Protein AF-A0A812QRP9-F1 (afdb_monomer_lite)

pLDDT: mean 73.75, std 20.06, range [39.19, 98.25]

Radius of gyration: 36.46 Å; chains: 1; bounding box: 108×56×93 Å

Organism: NCBI:txid878477

Secondary structure (DSSP, 8-state):
---SSTTSTTTHHHHHHHHHHHHHHHHHHHHHHHHHHHHHHHHHHHHHHH-SS--HHHHHHHHHHHHHHHHHHHHHHHHHHHHHHHHHHHHHTS-TTS-S-----HHHHHHHHHHHHHHHHHHHHHHS---S---HHHHHHHHHHHHHHHHHHHHHHS--PPPP-PPTTS-------PPPP-------------PPP--------

Structure (mmCIF, N/CA/C/O backbone):
data_AF-A0A812QRP9-F1
#
_entry.id   AF-A0A812QRP9-F1
#
loop_
_atom_site.group_PDB
_atom_site.id
_atom_site.type_symbol
_atom_site.label_atom_id
_atom_site.label_alt_id
_atom_site.label_comp_id
_atom_site.label_asym_id
_atom_site.label_entity_id
_atom_site.label_seq_id
_atom_site.pdbx_PDB_ins_code
_atom_site.Cartn_x
_atom_site.Cartn_y
_atom_site.Cartn_z
_atom_site.occupancy
_atom_site.B_iso_or_equiv
_atom_site.auth_seq_id
_atom_site.auth_comp_id
_atom_site.auth_asym_id
_atom_site.auth_atom_id
_atom_site.pdbx_PDB_model_num
ATOM 1 N N . MET A 1 1 ? 22.426 -16.313 -47.680 1.00 50.56 1 MET A N 1
ATOM 2 C CA . MET A 1 1 ? 21.476 -15.180 -47.730 1.00 50.56 1 MET A CA 1
ATOM 3 C C . MET A 1 1 ? 21.633 -14.341 -46.458 1.00 50.56 1 MET A C 1
ATOM 5 O O . MET A 1 1 ? 21.071 -14.725 -45.446 1.00 50.56 1 MET A O 1
ATOM 9 N N . PRO A 1 2 ? 22.424 -13.252 -46.475 1.00 54.34 2 PRO A N 1
ATOM 10 C CA . PRO A 1 2 ? 22.801 -12.471 -45.284 1.00 54.34 2 PRO A CA 1
ATOM 11 C C . PRO A 1 2 ? 22.034 -11.136 -45.114 1.00 54.34 2 PRO A C 1
ATOM 13 O O . PRO A 1 2 ? 22.541 -10.194 -44.514 1.00 54.34 2 PRO A O 1
ATOM 16 N N . GLY A 1 3 ? 20.824 -11.014 -45.676 1.00 53.97 3 GLY A N 1
ATOM 17 C CA . GLY A 1 3 ? 20.111 -9.727 -45.772 1.00 53.97 3 GLY A CA 1
ATOM 18 C C . GLY A 1 3 ? 18.938 -9.508 -44.808 1.00 53.97 3 GLY A C 1
ATOM 19 O O . GLY A 1 3 ? 18.429 -8.396 -44.751 1.00 53.97 3 GLY A O 1
ATOM 20 N N . ARG A 1 4 ? 18.478 -10.530 -44.069 1.00 55.41 4 ARG A N 1
ATOM 21 C CA . ARG A 1 4 ? 17.201 -10.461 -43.320 1.00 55.41 4 ARG A CA 1
ATOM 22 C C . ARG A 1 4 ? 17.339 -10.128 -41.830 1.00 55.41 4 ARG A C 1
ATOM 24 O O . ARG A 1 4 ? 16.344 -9.810 -41.193 1.00 55.41 4 ARG A O 1
ATOM 31 N N . GLU A 1 5 ? 18.550 -10.161 -41.281 1.00 54.44 5 GLU A N 1
ATOM 32 C CA . GLU A 1 5 ? 18.780 -9.888 -39.852 1.00 54.44 5 GLU A CA 1
ATOM 33 C C . GLU A 1 5 ? 18.902 -8.393 -39.524 1.00 54.44 5 GLU A C 1
ATOM 35 O O . GLU A 1 5 ? 18.682 -8.001 -38.383 1.00 54.44 5 GLU A O 1
ATOM 40 N N . ARG A 1 6 ? 19.181 -7.521 -40.507 1.00 54.88 6 ARG A N 1
ATOM 41 C CA . ARG A 1 6 ? 19.391 -6.086 -40.230 1.00 54.88 6 ARG A CA 1
ATOM 42 C C . ARG A 1 6 ? 18.104 -5.298 -39.979 1.00 54.88 6 ARG A C 1
ATOM 44 O O . ARG A 1 6 ? 18.151 -4.304 -39.271 1.00 54.88 6 ARG A O 1
ATOM 51 N N . THR A 1 7 ? 16.956 -5.742 -40.491 1.00 53.88 7 THR A N 1
ATOM 52 C CA . THR A 1 7 ? 15.689 -5.000 -40.345 1.00 53.88 7 THR A CA 1
ATOM 53 C C . THR A 1 7 ? 14.970 -5.232 -39.014 1.00 53.88 7 THR A C 1
ATOM 55 O O . THR A 1 7 ? 14.065 -4.472 -38.695 1.00 53.88 7 THR A O 1
ATOM 58 N N . MET A 1 8 ? 15.338 -6.247 -38.218 1.00 52.78 8 MET A N 1
ATOM 59 C CA . MET A 1 8 ? 14.697 -6.474 -36.907 1.00 52.78 8 MET A CA 1
ATOM 60 C C . MET A 1 8 ? 15.306 -5.640 -35.771 1.00 52.78 8 MET A C 1
ATOM 62 O O . MET A 1 8 ? 14.659 -5.437 -34.746 1.00 52.78 8 MET A O 1
ATOM 66 N N . LEU A 1 9 ? 16.531 -5.137 -35.947 1.00 55.47 9 LEU A N 1
ATOM 67 C CA . LEU A 1 9 ? 17.246 -4.375 -34.918 1.00 55.47 9 LEU A CA 1
ATOM 68 C C . LEU A 1 9 ? 16.776 -2.915 -34.808 1.00 55.47 9 LEU A C 1
ATOM 70 O O . LEU A 1 9 ? 16.889 -2.322 -33.740 1.00 55.47 9 LEU A O 1
ATOM 74 N N . GLU A 1 10 ? 16.201 -2.347 -35.870 1.00 55.78 10 GLU A N 1
ATOM 75 C CA . GLU A 1 10 ? 15.852 -0.919 -35.921 1.00 55.78 10 GLU A CA 1
ATOM 76 C C . GLU A 1 10 ? 14.479 -0.600 -35.292 1.00 55.78 10 GLU A C 1
ATOM 78 O O . GLU A 1 10 ? 14.272 0.494 -34.775 1.00 55.78 10 GLU A O 1
ATOM 83 N N . THR A 1 11 ? 13.545 -1.561 -35.242 1.00 60.09 11 THR A N 1
ATOM 84 C CA . THR A 1 11 ? 12.192 -1.359 -34.672 1.00 60.09 11 THR A CA 1
ATOM 85 C C . THR A 1 11 ? 12.074 -1.688 -33.180 1.00 60.09 11 THR A C 1
ATOM 87 O O . THR A 1 11 ? 11.131 -1.251 -32.517 1.00 60.09 11 THR A O 1
ATOM 90 N N . ALA A 1 12 ? 13.014 -2.463 -32.634 1.00 64.75 12 ALA A N 1
ATOM 91 C CA . ALA A 1 12 ? 13.037 -2.858 -31.226 1.00 64.75 12 ALA A CA 1
ATOM 92 C C . ALA A 1 12 ? 13.113 -1.679 -30.222 1.00 64.75 12 ALA A C 1
ATOM 94 O O . ALA A 1 12 ? 12.338 -1.686 -29.259 1.00 64.75 12 ALA A O 1
ATOM 95 N N . PRO A 1 13 ? 13.954 -0.639 -30.421 1.00 68.50 13 PRO A N 1
ATOM 96 C CA . PRO A 1 13 ? 14.096 0.434 -29.432 1.00 68.50 13 PRO A CA 1
ATOM 97 C C . PRO A 1 13 ? 12.846 1.319 -29.310 1.00 68.50 13 PRO A C 1
ATOM 99 O O . PRO A 1 13 ? 12.474 1.703 -28.201 1.00 68.50 13 PRO A O 1
ATOM 102 N N . CYS A 1 14 ? 12.140 1.594 -30.414 1.00 78.56 14 CYS A N 1
ATOM 103 C CA . CYS A 1 14 ? 10.907 2.392 -30.386 1.00 78.56 14 CYS A CA 1
ATOM 104 C C . CYS A 1 14 ? 9.778 1.691 -29.613 1.00 78.56 14 CYS A C 1
ATOM 106 O O . CYS A 1 14 ? 9.027 2.339 -28.884 1.00 78.56 14 CYS A O 1
ATOM 108 N N . SER A 1 15 ? 9.673 0.364 -29.742 1.00 82.81 15 SER A N 1
ATOM 109 C CA . SER A 1 15 ? 8.662 -0.433 -29.037 1.00 82.81 15 SER A CA 1
ATOM 110 C C . SER A 1 15 ? 8.923 -0.487 -27.529 1.00 82.81 15 SER A C 1
ATOM 112 O O . SER A 1 15 ? 8.016 -0.247 -26.732 1.00 82.81 15 SER A O 1
ATOM 114 N N . ALA A 1 16 ? 10.172 -0.734 -27.125 1.00 78.88 16 ALA A N 1
ATOM 115 C CA . ALA A 1 16 ? 10.554 -0.789 -25.716 1.00 78.88 16 ALA A CA 1
ATOM 116 C C . ALA A 1 16 ? 10.377 0.569 -25.011 1.00 78.88 16 ALA A C 1
ATOM 118 O O . ALA A 1 16 ? 9.864 0.618 -23.892 1.00 78.88 16 ALA A O 1
ATOM 119 N N . PHE A 1 17 ? 10.706 1.677 -25.685 1.00 82.75 17 PHE A N 1
ATOM 120 C CA . PHE A 1 17 ? 10.460 3.017 -25.150 1.00 82.75 17 PHE A CA 1
ATOM 121 C C . PHE A 1 17 ? 8.962 3.300 -24.961 1.00 82.75 17 PHE A C 1
ATOM 123 O O . PHE A 1 17 ? 8.562 3.831 -23.925 1.00 82.75 17 PHE A O 1
ATOM 130 N N . ASN A 1 18 ? 8.120 2.896 -25.920 1.00 86.94 18 ASN A N 1
ATOM 131 C CA . ASN A 1 18 ? 6.669 3.045 -25.803 1.00 86.94 18 ASN A CA 1
ATOM 132 C C . ASN A 1 18 ? 6.105 2.248 -24.611 1.00 86.94 18 ASN A C 1
ATOM 134 O O . ASN A 1 18 ? 5.325 2.777 -23.823 1.00 86.94 18 ASN A O 1
ATOM 138 N N . TRP A 1 19 ? 6.549 1.002 -24.416 1.00 84.44 19 TRP A N 1
ATOM 139 C CA . TRP A 1 19 ? 6.156 0.194 -23.255 1.00 84.44 19 TRP A CA 1
ATOM 140 C C . TRP A 1 19 ? 6.592 0.811 -21.927 1.00 84.44 19 TRP A C 1
ATOM 142 O O . TRP A 1 19 ? 5.788 0.888 -20.998 1.00 84.44 19 TRP A O 1
ATOM 152 N N . ALA A 1 20 ? 7.836 1.291 -21.839 1.00 85.56 20 ALA A N 1
ATOM 153 C CA . ALA A 1 20 ? 8.338 1.963 -20.645 1.00 85.56 20 ALA A CA 1
ATOM 154 C C . ALA A 1 20 ? 7.533 3.234 -20.329 1.00 85.56 20 ALA A C 1
ATOM 156 O O . ALA A 1 20 ? 7.204 3.483 -19.169 1.00 85.56 20 ALA A O 1
ATOM 157 N N . TYR A 1 21 ? 7.163 4.003 -21.357 1.00 86.81 21 TYR A N 1
ATOM 158 C CA . TYR A 1 21 ? 6.319 5.187 -21.221 1.00 86.81 21 TYR A CA 1
ATOM 159 C C . TYR A 1 21 ? 4.915 4.841 -20.700 1.00 86.81 21 TYR A C 1
ATOM 161 O O . TYR A 1 21 ? 4.466 5.424 -19.712 1.00 86.81 21 TYR A O 1
ATOM 169 N N . VAL A 1 22 ? 4.243 3.854 -21.303 1.00 91.12 22 VAL A N 1
ATOM 170 C CA . VAL A 1 22 ? 2.902 3.411 -20.881 1.00 91.12 22 VAL A CA 1
ATOM 171 C C . VAL A 1 22 ? 2.920 2.870 -19.449 1.00 91.12 22 VAL A C 1
ATOM 173 O O . VAL A 1 22 ? 2.078 3.257 -18.638 1.00 91.12 22 VAL A O 1
ATOM 176 N N . LEU A 1 23 ? 3.897 2.027 -19.101 1.00 90.31 23 LEU A N 1
ATOM 177 C CA . LEU A 1 23 ? 4.053 1.520 -17.735 1.00 90.31 23 LEU A CA 1
ATOM 178 C C . LEU A 1 23 ? 4.346 2.648 -16.742 1.00 90.31 23 LEU A C 1
ATOM 180 O O . LEU A 1 23 ? 3.787 2.651 -15.650 1.00 90.31 23 LEU A O 1
ATOM 184 N N . GLY A 1 24 ? 5.159 3.634 -17.129 1.00 88.69 24 GLY A N 1
ATOM 185 C CA . GLY A 1 24 ? 5.412 4.828 -16.324 1.00 88.69 24 GLY A CA 1
ATOM 186 C C . GLY A 1 24 ? 4.131 5.605 -16.009 1.00 88.69 24 GLY A C 1
ATOM 187 O O . GLY A 1 24 ? 3.895 5.942 -14.849 1.00 88.69 24 GLY A O 1
ATOM 188 N N . LEU A 1 25 ? 3.264 5.819 -17.005 1.00 92.12 25 LEU A N 1
ATOM 189 C CA . LEU A 1 25 ? 1.962 6.466 -16.804 1.00 92.12 25 LEU A CA 1
ATOM 190 C C . LEU A 1 25 ? 1.047 5.661 -15.871 1.00 92.12 25 LEU A C 1
ATOM 192 O O . LEU A 1 25 ? 0.418 6.243 -14.986 1.00 92.12 25 LEU A O 1
ATOM 196 N N . ILE A 1 26 ? 1.000 4.334 -16.028 1.00 94.38 26 ILE A N 1
ATOM 197 C CA . ILE A 1 26 ? 0.239 3.446 -15.133 1.00 94.38 26 ILE A CA 1
ATOM 198 C C . ILE A 1 26 ? 0.761 3.568 -13.696 1.00 94.38 26 ILE A C 1
ATOM 200 O O . ILE A 1 26 ? -0.037 3.729 -12.772 1.00 94.38 26 ILE A O 1
ATOM 204 N N . CYS A 1 27 ? 2.083 3.576 -13.499 1.00 93.19 27 CYS A N 1
ATOM 205 C CA . CYS A 1 27 ? 2.695 3.803 -12.190 1.00 93.19 27 CYS A CA 1
ATOM 206 C C . CYS A 1 27 ? 2.300 5.162 -11.600 1.00 93.19 27 CYS A C 1
ATOM 208 O O . CYS A 1 27 ? 1.924 5.228 -10.432 1.00 93.19 27 CYS A O 1
ATOM 210 N N . THR A 1 28 ? 2.332 6.243 -12.386 1.00 93.00 28 THR A N 1
ATOM 211 C CA . THR A 1 28 ? 1.904 7.572 -11.917 1.00 93.00 28 THR A CA 1
ATOM 212 C C . THR A 1 28 ? 0.439 7.575 -11.478 1.00 93.00 28 THR A C 1
ATOM 214 O O . THR A 1 28 ? 0.125 8.094 -10.407 1.00 93.00 28 THR A O 1
ATOM 217 N N . MET A 1 29 ? -0.458 6.956 -12.251 1.00 96.56 29 MET A N 1
ATOM 218 C CA . MET A 1 29 ? -1.875 6.846 -11.885 1.00 96.56 29 MET A CA 1
ATOM 219 C C . MET A 1 29 ? -2.079 6.008 -10.617 1.00 96.56 29 MET A C 1
ATOM 221 O O . MET A 1 29 ? -2.854 6.399 -9.744 1.00 96.56 29 MET A O 1
ATOM 225 N N . ALA A 1 30 ? -1.345 4.902 -10.470 1.00 96.44 30 ALA A N 1
ATOM 226 C CA . ALA A 1 30 ? -1.377 4.076 -9.265 1.00 96.44 30 ALA A CA 1
ATOM 227 C C . ALA A 1 30 ? -0.894 4.843 -8.022 1.00 96.44 30 ALA A C 1
ATOM 229 O O . ALA A 1 30 ? -1.482 4.699 -6.953 1.00 96.44 30 ALA A O 1
ATOM 230 N N . ILE A 1 31 ? 0.126 5.700 -8.159 1.00 95.00 31 ILE A N 1
ATOM 231 C CA . ILE A 1 31 ? 0.604 6.573 -7.076 1.00 95.00 31 ILE A CA 1
ATOM 232 C C . ILE A 1 31 ? -0.486 7.565 -6.657 1.00 95.00 31 ILE A C 1
ATOM 234 O O . ILE A 1 31 ? -0.762 7.694 -5.465 1.00 95.00 31 ILE A O 1
ATOM 238 N N . ILE A 1 32 ? -1.133 8.240 -7.615 1.00 97.44 32 ILE A N 1
ATOM 239 C CA . ILE A 1 32 ? -2.226 9.184 -7.326 1.00 97.44 32 ILE A CA 1
ATOM 240 C C . ILE A 1 32 ? -3.368 8.462 -6.601 1.00 97.44 32 ILE A C 1
ATOM 242 O O . ILE A 1 32 ? -3.825 8.923 -5.555 1.00 97.44 32 ILE A O 1
ATOM 246 N N . LEU A 1 33 ? -3.784 7.297 -7.105 1.00 97.44 33 LEU A N 1
ATOM 247 C CA . LEU A 1 33 ? -4.818 6.482 -6.473 1.00 97.44 33 LEU A CA 1
ATOM 248 C C . LEU A 1 33 ? -4.418 6.063 -5.048 1.00 97.44 33 LEU A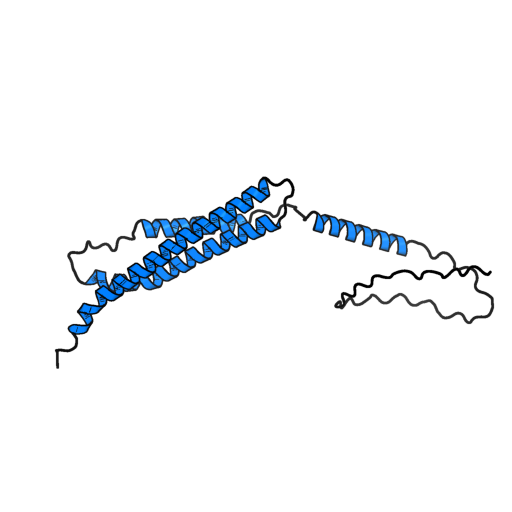 C 1
ATOM 250 O O . LEU A 1 33 ? -5.216 6.211 -4.122 1.00 97.44 33 LEU A O 1
ATOM 254 N N . ASN A 1 34 ? -3.174 5.620 -4.841 1.00 96.94 34 ASN A N 1
ATOM 255 C CA . ASN A 1 34 ? -2.646 5.266 -3.520 1.00 96.94 34 ASN A CA 1
ATOM 256 C C . ASN A 1 34 ? -2.744 6.445 -2.538 1.00 96.94 34 ASN A C 1
ATOM 258 O O . ASN A 1 34 ? -3.227 6.267 -1.421 1.00 96.94 34 ASN A O 1
ATOM 262 N N . PHE A 1 35 ? -2.383 7.663 -2.961 1.00 96.94 35 PHE A N 1
ATOM 263 C CA . PHE A 1 35 ? -2.541 8.863 -2.133 1.00 96.94 35 PHE A CA 1
ATOM 264 C C . PHE A 1 35 ? -4.001 9.136 -1.763 1.00 96.94 35 PHE A C 1
ATOM 266 O O . PHE A 1 35 ? -4.282 9.443 -0.606 1.00 96.94 35 PHE A O 1
ATOM 273 N N . THR A 1 36 ? -4.937 8.993 -2.706 1.00 98.25 36 THR A N 1
ATOM 274 C CA . THR A 1 36 ? -6.366 9.204 -2.414 1.00 98.25 36 THR A CA 1
ATOM 275 C C . THR A 1 36 ? -6.921 8.178 -1.424 1.00 98.25 36 THR A C 1
ATOM 277 O O . THR A 1 36 ? -7.656 8.550 -0.510 1.00 98.25 36 THR A O 1
ATOM 280 N N . LEU A 1 37 ? -6.524 6.907 -1.544 1.00 97.75 37 LEU A N 1
ATOM 281 C CA . LEU A 1 37 ? -6.952 5.841 -0.636 1.00 97.75 37 LEU A CA 1
ATOM 282 C C . LEU A 1 37 ? -6.344 6.002 0.762 1.00 97.75 37 LEU A C 1
ATOM 284 O O . LEU A 1 37 ? -7.042 5.810 1.757 1.00 97.75 37 LEU A O 1
ATOM 288 N N . LEU A 1 38 ? -5.073 6.407 0.852 1.00 97.00 38 LEU A N 1
ATOM 289 C CA . LEU A 1 38 ? -4.428 6.723 2.128 1.00 97.00 38 LEU A CA 1
ATOM 290 C C . LEU A 1 38 ? -5.075 7.936 2.801 1.00 97.00 38 LEU A C 1
ATOM 292 O O . LEU A 1 38 ? -5.358 7.888 3.994 1.00 97.00 38 LEU A O 1
ATOM 296 N N . ALA A 1 39 ? -5.372 8.997 2.046 1.00 97.81 39 ALA A N 1
ATOM 297 C CA . ALA A 1 39 ? -6.081 10.160 2.574 1.00 97.81 39 ALA A CA 1
ATOM 298 C C . ALA A 1 39 ? -7.475 9.780 3.102 1.00 97.81 39 ALA A C 1
ATOM 300 O O . ALA A 1 39 ? -7.854 10.209 4.190 1.00 97.81 39 ALA A O 1
ATOM 301 N N . ALA A 1 40 ? -8.210 8.927 2.380 1.00 97.75 40 ALA A N 1
ATOM 302 C CA . ALA A 1 40 ? -9.497 8.400 2.831 1.00 97.75 40 ALA A CA 1
ATOM 303 C C . ALA A 1 40 ? -9.363 7.531 4.096 1.00 97.75 40 ALA A C 1
ATOM 305 O O . ALA A 1 40 ? -10.154 7.679 5.025 1.00 97.75 40 ALA A O 1
ATOM 306 N N . SER A 1 41 ? -8.340 6.672 4.172 1.00 97.00 41 SER A N 1
ATOM 307 C CA . SER A 1 41 ? -8.042 5.868 5.365 1.00 97.00 41 SER A CA 1
ATOM 308 C C . SER A 1 41 ? -7.751 6.754 6.587 1.00 97.00 41 SER A C 1
ATOM 310 O O . SER A 1 41 ? -8.347 6.558 7.647 1.00 97.00 41 SER A O 1
ATOM 312 N N . ILE A 1 42 ? -6.930 7.799 6.425 1.00 96.25 42 ILE A N 1
ATOM 313 C CA . ILE A 1 42 ? -6.637 8.780 7.482 1.00 96.25 42 ILE A CA 1
ATOM 314 C C . ILE A 1 42 ? -7.901 9.543 7.889 1.00 96.25 42 ILE A C 1
ATOM 316 O O . ILE A 1 42 ? -8.143 9.718 9.080 1.00 96.25 42 ILE A O 1
ATOM 320 N N . ALA A 1 43 ? -8.730 9.973 6.934 1.00 96.50 43 ALA A N 1
ATOM 321 C CA . ALA A 1 43 ? -9.978 10.675 7.225 1.00 96.50 43 ALA A CA 1
ATOM 322 C C . ALA A 1 43 ? -10.944 9.811 8.054 1.00 96.50 43 ALA A C 1
ATOM 324 O O . ALA A 1 43 ? -11.496 10.294 9.042 1.00 96.50 43 ALA A O 1
ATOM 325 N N . MET A 1 44 ? -11.087 8.525 7.714 1.00 95.25 44 MET A N 1
ATOM 326 C CA . MET A 1 44 ? -11.890 7.568 8.488 1.00 95.25 44 MET A CA 1
ATOM 327 C C . MET A 1 44 ? -11.327 7.367 9.899 1.00 95.25 44 MET A C 1
ATOM 329 O O . MET A 1 44 ? -12.084 7.308 10.867 1.00 95.25 44 MET A O 1
ATOM 333 N N . LEU A 1 45 ? -10.000 7.316 10.034 1.00 93.56 45 LEU A N 1
ATOM 334 C CA . LEU A 1 45 ? -9.340 7.178 11.330 1.00 93.56 45 LEU A CA 1
ATOM 335 C C . LEU A 1 45 ? -9.513 8.434 12.203 1.00 93.56 45 LEU A C 1
ATOM 337 O O . LEU A 1 45 ? -9.820 8.332 13.388 1.00 93.56 45 LEU A O 1
ATOM 341 N N . LEU A 1 46 ? -9.389 9.626 11.615 1.00 93.75 46 LEU A N 1
ATOM 342 C CA . LEU A 1 46 ? -9.661 10.897 12.292 1.00 93.75 46 LEU A CA 1
ATOM 343 C C . LEU A 1 46 ? -11.128 11.004 12.713 1.00 93.75 46 LEU A C 1
ATOM 345 O O . LEU A 1 46 ? -11.418 11.470 13.813 1.00 93.75 46 LEU A O 1
ATOM 349 N N . GLN A 1 47 ? -12.054 10.552 11.866 1.00 93.44 47 GLN A N 1
ATOM 350 C CA . GLN A 1 47 ? -13.471 10.503 12.205 1.00 93.44 47 GLN A CA 1
ATOM 351 C C . GLN A 1 47 ? -13.737 9.535 13.363 1.00 93.44 47 GLN A C 1
ATOM 353 O O . GLN A 1 47 ? -14.527 9.858 14.245 1.00 93.44 47 GLN A O 1
ATOM 358 N N . TYR A 1 48 ? -13.057 8.389 13.400 1.00 90.50 48 TYR A N 1
ATOM 359 C CA . TYR A 1 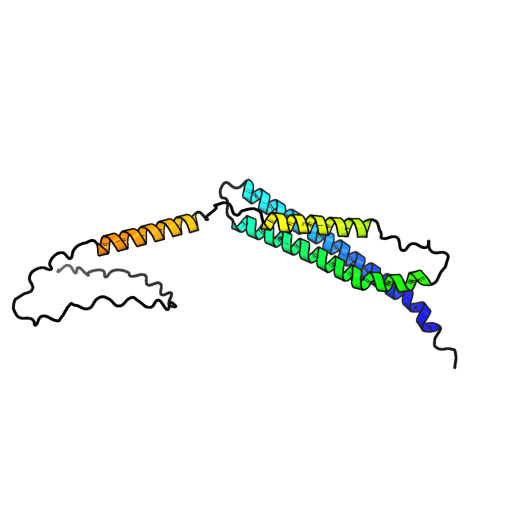48 ? -13.144 7.441 14.510 1.00 90.50 48 TYR A CA 1
ATOM 360 C C . TYR A 1 48 ? -12.654 8.044 15.839 1.00 90.50 48 TYR A C 1
ATOM 362 O O . TYR A 1 48 ? -13.307 7.839 16.861 1.00 90.50 48 TYR A O 1
ATOM 370 N N . PHE A 1 49 ? -11.575 8.836 15.830 1.00 88.75 49 PHE A N 1
ATOM 371 C CA . PHE A 1 49 ? -11.072 9.502 17.040 1.00 88.75 49 PHE A CA 1
ATOM 372 C C . PHE A 1 49 ? -11.915 10.702 17.485 1.00 88.75 49 PHE A C 1
ATOM 374 O O . PHE A 1 49 ? -12.077 10.920 18.682 1.00 88.75 49 PHE A O 1
ATOM 381 N N . ASN A 1 50 ? -12.454 11.479 16.543 1.00 92.00 50 ASN A N 1
ATOM 382 C CA . ASN A 1 50 ? -13.221 12.689 16.855 1.00 92.00 50 ASN A CA 1
ATOM 383 C C . ASN A 1 50 ? -14.711 12.423 17.114 1.00 92.00 50 ASN A C 1
ATOM 385 O O . ASN A 1 50 ? -15.410 13.297 17.630 1.00 92.00 50 ASN A O 1
ATOM 389 N N . SER A 1 51 ? -15.236 11.259 16.725 1.00 87.06 51 SER A N 1
ATOM 390 C CA . SER A 1 51 ? -16.635 10.920 16.974 1.00 87.06 51 SER A CA 1
ATOM 391 C C . SER A 1 51 ? -16.845 10.511 18.428 1.00 87.06 51 SER A C 1
ATOM 393 O O . SER A 1 51 ? -16.105 9.699 18.970 1.00 87.06 51 SER A O 1
ATOM 395 N N . THR A 1 52 ? -17.922 11.003 19.041 1.00 82.88 52 THR A N 1
ATOM 396 C CA . THR A 1 52 ? -18.363 10.578 20.380 1.00 82.88 52 THR A CA 1
ATOM 397 C C . THR A 1 52 ? -18.861 9.131 20.420 1.00 82.88 52 THR A C 1
ATOM 399 O O . THR A 1 52 ? -19.040 8.576 21.500 1.00 82.88 52 THR A O 1
ATOM 402 N N . LYS A 1 53 ? -19.100 8.514 19.254 1.00 77.94 53 LYS A N 1
ATOM 403 C CA . LYS A 1 53 ? -19.486 7.108 19.111 1.00 77.94 53 LYS A CA 1
ATOM 404 C C . LYS A 1 53 ? -18.381 6.362 18.370 1.00 77.94 53 LYS A C 1
ATOM 406 O O . LYS A 1 53 ? -18.344 6.371 17.138 1.00 77.94 53 LYS A O 1
ATOM 411 N N . HIS A 1 54 ? -17.503 5.702 19.116 1.00 79.50 54 HIS A N 1
ATOM 412 C CA . HIS A 1 54 ? -16.440 4.868 18.558 1.00 79.50 54 HIS A CA 1
ATOM 413 C C . HIS A 1 54 ? -17.040 3.595 17.953 1.00 79.50 54 HIS A C 1
ATOM 415 O O . HIS A 1 54 ? -17.224 2.584 18.626 1.00 79.50 54 HIS A O 1
ATOM 421 N N . LYS A 1 55 ? -17.408 3.654 16.668 1.00 83.94 55 LYS A N 1
ATOM 422 C CA . LYS A 1 55 ? -17.805 2.459 15.919 1.00 83.94 55 LYS A CA 1
ATOM 423 C C . LYS A 1 55 ? -16.546 1.766 15.389 1.00 83.94 55 LYS A C 1
ATOM 425 O O . LYS A 1 55 ? -15.836 2.382 14.588 1.00 83.94 55 LYS A O 1
ATOM 430 N N . PRO A 1 56 ? -16.283 0.498 15.746 1.00 84.06 56 PRO A N 1
ATOM 431 C CA . PRO A 1 56 ? -15.084 -0.209 15.290 1.00 84.06 56 PRO A CA 1
ATOM 432 C C . PRO A 1 56 ? -15.084 -0.486 13.784 1.00 84.06 56 PRO A C 1
ATOM 434 O O . PRO A 1 56 ? -14.023 -0.690 13.196 1.00 84.06 56 PRO A O 1
ATOM 437 N N . GLU A 1 57 ? -16.251 -0.416 13.139 1.00 88.62 57 GLU A N 1
ATOM 438 C CA . GLU A 1 57 ? -16.393 -0.511 11.685 1.00 88.62 57 GLU A CA 1
ATOM 439 C C . GLU A 1 57 ? -15.487 0.492 10.951 1.00 88.62 57 GLU A C 1
ATOM 441 O O . GLU A 1 57 ? -14.796 0.117 10.008 1.00 88.62 57 GLU A O 1
ATOM 446 N N . TYR A 1 58 ? -15.401 1.751 11.407 1.00 90.69 58 TYR A N 1
ATOM 447 C CA . TYR A 1 58 ? -14.555 2.765 10.756 1.00 90.69 58 TYR A CA 1
ATOM 448 C C . TYR A 1 58 ? -13.072 2.399 10.789 1.00 90.69 58 TYR A C 1
ATOM 450 O O . TYR A 1 58 ? -12.356 2.631 9.815 1.00 90.69 58 TYR A O 1
ATOM 458 N N . ARG A 1 59 ? -12.615 1.784 11.883 1.00 90.75 59 ARG A N 1
ATOM 459 C CA . ARG A 1 59 ? -11.235 1.320 12.026 1.00 90.75 59 ARG A CA 1
ATOM 460 C C . ARG A 1 59 ? -10.943 0.146 11.089 1.00 90.75 59 ARG A C 1
ATOM 462 O O . ARG A 1 59 ? -9.884 0.127 10.463 1.00 90.75 59 ARG A O 1
ATOM 469 N N . GLN A 1 60 ? -11.881 -0.793 10.950 1.00 91.56 60 GLN A N 1
ATOM 470 C CA . GLN A 1 60 ? -11.766 -1.897 9.989 1.00 91.56 60 GLN A CA 1
ATOM 471 C C . GLN A 1 60 ? -11.744 -1.380 8.545 1.00 91.56 60 GLN A C 1
ATOM 473 O O . GLN A 1 60 ? -10.866 -1.762 7.775 1.00 91.56 60 GLN A O 1
ATOM 478 N N . TYR A 1 61 ? -12.634 -0.449 8.185 1.00 95.06 61 TYR A N 1
ATOM 479 C CA . TYR A 1 61 ? -12.634 0.165 6.854 1.00 95.06 61 TYR A CA 1
ATOM 480 C C . TYR A 1 61 ? -11.345 0.943 6.567 1.00 95.06 61 TYR A C 1
ATOM 482 O O . TYR A 1 61 ? -10.799 0.823 5.470 1.00 95.06 61 TYR A O 1
ATOM 490 N N . ALA A 1 62 ? -10.815 1.690 7.541 1.00 95.50 62 ALA A N 1
ATOM 491 C CA . ALA A 1 62 ? -9.535 2.381 7.400 1.00 95.50 62 ALA A CA 1
ATOM 492 C C . ALA A 1 62 ? -8.382 1.395 7.150 1.00 95.50 62 ALA A C 1
ATOM 494 O O . ALA A 1 62 ? -7.560 1.634 6.261 1.00 95.50 62 ALA A O 1
ATOM 495 N N . PHE A 1 63 ? -8.357 0.267 7.871 1.00 95.12 63 PHE A N 1
ATOM 496 C CA . PHE A 1 63 ? -7.383 -0.802 7.653 1.00 95.12 63 PHE A CA 1
ATOM 497 C C . PHE A 1 63 ? -7.505 -1.417 6.256 1.00 95.12 63 PHE A C 1
ATOM 499 O O . PHE A 1 63 ? -6.500 -1.529 5.555 1.00 95.12 63 PHE A O 1
ATOM 506 N N . TYR A 1 64 ? -8.720 -1.763 5.814 1.00 96.06 64 TYR A N 1
ATOM 507 C CA . TYR A 1 64 ? -8.940 -2.322 4.478 1.00 96.06 64 TYR A CA 1
ATOM 508 C C . TYR A 1 64 ? -8.506 -1.357 3.373 1.00 96.06 64 TYR A C 1
ATOM 510 O O . TYR A 1 64 ? -7.810 -1.771 2.448 1.00 96.06 64 TYR A O 1
ATOM 518 N N . LEU A 1 65 ? -8.844 -0.068 3.486 1.00 96.75 65 LEU A N 1
ATOM 519 C CA . LEU A 1 65 ? -8.407 0.951 2.527 1.00 96.75 65 LEU A CA 1
ATOM 520 C C . LEU A 1 65 ? -6.880 1.067 2.478 1.00 96.75 65 LEU A C 1
ATOM 522 O O . LEU A 1 65 ? -6.308 1.096 1.389 1.00 96.75 65 LEU A O 1
ATOM 526 N N . HIS A 1 66 ? -6.213 1.076 3.635 1.00 96.94 66 HIS A N 1
ATOM 527 C CA . HIS A 1 66 ? -4.750 1.132 3.709 1.00 96.94 66 HIS A CA 1
ATOM 528 C C . HIS A 1 66 ? -4.102 -0.118 3.101 1.00 96.94 66 HIS A C 1
ATOM 530 O O . HIS A 1 66 ? -3.144 -0.011 2.331 1.00 96.94 66 HIS A O 1
ATOM 536 N N . ALA A 1 67 ? -4.632 -1.306 3.403 1.00 96.12 67 ALA A N 1
ATOM 537 C CA . ALA A 1 67 ? -4.140 -2.575 2.873 1.00 96.12 67 ALA A CA 1
ATOM 538 C C . ALA A 1 67 ? -4.299 -2.655 1.346 1.00 96.12 67 ALA A C 1
ATOM 540 O O . ALA A 1 67 ? -3.345 -3.008 0.652 1.00 96.12 67 ALA A O 1
ATOM 541 N N . VAL A 1 68 ? -5.461 -2.263 0.811 1.00 97.31 68 VAL A N 1
ATOM 542 C CA . VAL A 1 68 ? -5.717 -2.217 -0.639 1.00 97.31 68 VAL A CA 1
ATOM 543 C C . VAL A 1 68 ? -4.789 -1.218 -1.327 1.00 97.31 68 VAL A C 1
ATOM 545 O O . VAL A 1 68 ? -4.179 -1.560 -2.338 1.00 97.31 68 VAL A O 1
ATOM 548 N N . ALA A 1 69 ? -4.619 -0.019 -0.763 1.00 97.25 69 ALA A N 1
ATOM 549 C CA . ALA A 1 69 ? -3.705 0.991 -1.294 1.00 97.25 69 ALA A CA 1
ATOM 550 C C . ALA A 1 69 ? -2.263 0.450 -1.383 1.00 97.25 69 ALA A C 1
ATOM 552 O O . ALA A 1 69 ? -1.634 0.488 -2.443 1.00 97.25 69 ALA A O 1
ATOM 553 N N . THR A 1 70 ? -1.793 -0.172 -0.295 1.00 96.31 70 THR A N 1
ATOM 554 C CA . THR A 1 70 ? -0.463 -0.799 -0.214 1.00 96.31 70 THR A CA 1
ATOM 555 C C . THR A 1 70 ? -0.308 -1.932 -1.232 1.00 96.31 70 THR A C 1
ATOM 557 O O . THR A 1 70 ? 0.721 -2.038 -1.899 1.00 96.31 70 THR A O 1
ATOM 560 N N . GLY A 1 71 ? -1.341 -2.760 -1.404 1.00 96.50 71 GLY A N 1
ATOM 561 C CA . GLY A 1 71 ? -1.352 -3.843 -2.385 1.00 96.50 71 GLY A CA 1
ATOM 562 C C . GLY A 1 71 ? -1.261 -3.339 -3.826 1.00 96.50 71 GLY A C 1
ATOM 563 O O . GLY A 1 71 ? -0.466 -3.862 -4.604 1.00 96.50 71 GLY A O 1
ATOM 564 N N . ILE A 1 72 ? -2.014 -2.291 -4.178 1.00 96.69 72 ILE A N 1
ATOM 565 C CA . ILE A 1 72 ? -1.994 -1.695 -5.524 1.00 96.69 72 ILE A CA 1
ATOM 566 C C . ILE A 1 72 ? -0.598 -1.169 -5.860 1.00 96.69 72 ILE A C 1
ATOM 568 O O . ILE A 1 72 ? -0.069 -1.486 -6.930 1.00 96.69 72 ILE A O 1
ATOM 572 N N . ILE A 1 73 ? 0.019 -0.392 -4.962 1.00 96.19 73 ILE A N 1
ATOM 573 C CA . ILE A 1 73 ? 1.343 0.179 -5.232 1.00 96.19 73 ILE A CA 1
ATOM 574 C C . ILE A 1 73 ? 2.424 -0.907 -5.288 1.00 96.19 73 ILE A C 1
ATOM 576 O O . ILE A 1 73 ? 3.286 -0.861 -6.163 1.00 96.19 73 ILE A O 1
ATOM 580 N N . PHE A 1 74 ? 2.335 -1.932 -4.434 1.00 96.56 74 PHE A N 1
ATOM 581 C CA . PHE A 1 74 ? 3.262 -3.063 -4.435 1.00 96.56 74 PHE A CA 1
ATOM 582 C C . PHE A 1 74 ? 3.165 -3.893 -5.721 1.00 96.56 74 PHE A C 1
ATOM 584 O O . PHE A 1 74 ? 4.179 -4.163 -6.360 1.00 96.56 74 PHE A O 1
ATOM 591 N N . LEU A 1 75 ? 1.953 -4.252 -6.155 1.00 96.69 75 LEU A N 1
ATOM 592 C CA . LEU A 1 75 ? 1.749 -4.994 -7.403 1.00 96.69 75 LEU A CA 1
ATOM 593 C C . LEU A 1 75 ? 2.183 -4.182 -8.625 1.00 96.69 75 LEU A C 1
ATOM 595 O O . LEU A 1 75 ? 2.811 -4.726 -9.530 1.00 96.69 75 LEU A O 1
ATOM 599 N N . THR A 1 76 ? 1.902 -2.877 -8.633 1.00 95.81 76 THR A N 1
ATOM 600 C CA . THR A 1 76 ? 2.335 -1.979 -9.712 1.00 95.81 76 THR A CA 1
ATOM 601 C C . THR A 1 76 ? 3.860 -1.875 -9.763 1.00 95.81 76 THR A C 1
ATOM 603 O O . THR A 1 76 ? 4.446 -1.933 -10.842 1.00 95.81 76 THR A O 1
ATOM 606 N N . PHE A 1 77 ? 4.515 -1.790 -8.602 1.00 94.31 77 PHE A N 1
ATOM 607 C CA . PHE A 1 77 ? 5.971 -1.820 -8.486 1.00 94.31 77 PHE A CA 1
ATOM 608 C C . PHE A 1 77 ? 6.570 -3.121 -9.025 1.00 94.31 77 PHE A C 1
ATOM 610 O O . PHE A 1 77 ? 7.533 -3.081 -9.792 1.00 94.31 77 PHE A O 1
ATOM 617 N N . LEU A 1 78 ? 5.997 -4.273 -8.663 1.00 95.12 78 LEU A N 1
ATOM 618 C CA . LEU A 1 78 ? 6.441 -5.567 -9.181 1.00 95.12 78 LEU A CA 1
ATOM 619 C C . LEU A 1 78 ? 6.251 -5.658 -10.696 1.00 95.12 78 LEU A C 1
ATOM 621 O O . LEU A 1 78 ? 7.185 -6.036 -11.399 1.00 95.12 78 LEU A O 1
ATOM 625 N N . ALA A 1 79 ? 5.081 -5.267 -11.209 1.00 94.00 79 ALA A N 1
ATOM 626 C CA . ALA A 1 79 ? 4.802 -5.268 -12.643 1.00 94.00 79 ALA A CA 1
ATOM 627 C C . ALA A 1 79 ? 5.800 -4.388 -13.407 1.00 94.00 79 ALA A C 1
ATOM 629 O O . ALA A 1 79 ? 6.366 -4.823 -14.407 1.00 94.00 79 ALA A O 1
ATOM 630 N N . TRP A 1 80 ? 6.083 -3.185 -12.905 1.00 90.19 80 TRP A N 1
ATOM 631 C CA . TRP A 1 80 ? 7.097 -2.310 -13.488 1.00 90.19 80 TRP A CA 1
ATOM 632 C C . TRP A 1 80 ? 8.494 -2.939 -13.427 1.00 90.19 80 TRP A C 1
ATOM 634 O O . TRP A 1 80 ? 9.204 -2.952 -14.428 1.00 90.19 80 TRP A O 1
ATOM 644 N N . SER A 1 81 ? 8.874 -3.524 -12.290 1.00 90.75 81 SER A N 1
ATOM 645 C CA . SER A 1 81 ? 10.203 -4.119 -12.104 1.00 90.75 81 SER A CA 1
ATOM 646 C C . SER A 1 81 ? 10.435 -5.316 -13.028 1.00 90.75 81 SER A C 1
ATOM 648 O O . SER A 1 81 ? 11.506 -5.437 -13.613 1.00 90.75 81 SER A O 1
ATOM 650 N N . PHE A 1 82 ? 9.434 -6.180 -13.215 1.00 93.25 82 PHE A N 1
ATOM 651 C CA . PHE A 1 82 ? 9.559 -7.359 -14.076 1.00 93.25 82 PHE A CA 1
ATOM 652 C C . PHE A 1 82 ? 9.370 -7.065 -15.567 1.00 93.25 82 PHE A C 1
ATOM 654 O O . PHE A 1 82 ? 9.921 -7.795 -16.385 1.00 93.25 82 PHE A O 1
ATOM 661 N N . LEU A 1 83 ? 8.608 -6.033 -15.943 1.00 90.81 83 LEU A N 1
ATOM 662 C CA . LEU A 1 83 ? 8.333 -5.732 -17.353 1.00 90.81 83 LEU A CA 1
ATOM 663 C C . LEU A 1 83 ? 9.247 -4.638 -17.918 1.00 90.81 83 LEU A C 1
ATOM 665 O O . LEU A 1 83 ? 9.757 -4.783 -19.026 1.00 90.81 83 LEU A O 1
ATOM 669 N N . ALA A 1 84 ? 9.467 -3.549 -17.178 1.00 86.62 84 ALA A N 1
ATOM 670 C CA . ALA A 1 84 ? 10.220 -2.400 -17.677 1.00 86.62 84 ALA A CA 1
ATOM 671 C C . ALA A 1 84 ? 11.738 -2.606 -17.583 1.00 86.62 84 ALA A C 1
ATOM 673 O O . ALA A 1 84 ? 12.445 -2.246 -18.522 1.00 86.62 84 ALA A O 1
ATOM 674 N N . LEU A 1 85 ? 12.254 -3.202 -16.496 1.00 84.81 85 LEU A N 1
ATOM 675 C CA . LEU A 1 85 ? 13.706 -3.369 -16.330 1.00 84.81 85 LEU A CA 1
ATOM 676 C C . LEU A 1 85 ? 14.331 -4.258 -17.418 1.00 84.81 85 LEU A C 1
ATOM 678 O O . LEU A 1 85 ? 15.299 -3.805 -18.028 1.00 84.81 85 LEU A O 1
ATOM 682 N N . PRO A 1 86 ? 13.788 -5.450 -17.751 1.00 85.62 86 PRO A N 1
ATOM 683 C CA . PRO A 1 86 ? 14.369 -6.266 -18.819 1.00 85.62 86 PRO A CA 1
ATOM 684 C C . PRO A 1 86 ? 14.281 -5.587 -20.191 1.00 85.62 86 PRO A C 1
ATOM 686 O O . PRO A 1 86 ? 15.209 -5.674 -20.990 1.00 85.62 86 PRO A O 1
ATOM 689 N N . ALA A 1 87 ? 13.188 -4.861 -20.460 1.00 83.00 87 ALA A N 1
ATOM 690 C CA . ALA A 1 87 ? 13.019 -4.132 -21.715 1.00 83.00 87 ALA A CA 1
ATOM 691 C C . ALA A 1 87 ? 14.060 -3.010 -21.889 1.00 83.00 87 ALA A C 1
ATOM 693 O O . ALA A 1 87 ? 14.503 -2.750 -23.008 1.00 83.00 87 ALA A O 1
ATOM 694 N N . LEU A 1 88 ? 14.463 -2.360 -20.792 1.00 77.06 88 LEU A N 1
ATOM 695 C CA . LEU A 1 88 ? 15.478 -1.304 -20.791 1.00 77.06 88 LEU A CA 1
ATOM 696 C C . LEU A 1 88 ? 16.911 -1.857 -20.835 1.00 77.06 88 LEU A C 1
ATOM 698 O O . LEU A 1 88 ? 17.776 -1.234 -21.455 1.00 77.06 88 LEU A O 1
ATOM 702 N N . ASP A 1 89 ? 17.164 -3.023 -20.236 1.00 81.44 89 ASP A N 1
ATOM 703 C CA . ASP A 1 89 ? 18.486 -3.667 -20.226 1.00 81.44 89 ASP A CA 1
ATOM 704 C C . ASP A 1 89 ? 18.981 -3.991 -21.648 1.00 81.44 89 ASP A C 1
ATOM 706 O O . ASP A 1 89 ? 20.133 -3.739 -22.002 1.00 81.44 89 ASP A O 1
ATOM 710 N N . HIS A 1 90 ? 18.069 -4.414 -22.530 1.00 71.62 90 HIS A N 1
ATOM 711 C CA . HIS A 1 90 ? 18.377 -4.661 -23.941 1.00 71.62 90 HIS A CA 1
ATOM 712 C C . HIS A 1 90 ? 18.824 -3.412 -24.723 1.00 71.62 90 HIS A C 1
ATOM 714 O O . HIS A 1 90 ? 19.490 -3.545 -25.750 1.00 71.62 90 HIS A O 1
ATOM 720 N N . ILE A 1 91 ? 18.487 -2.202 -24.260 1.00 70.81 91 ILE A N 1
ATOM 721 C CA . ILE A 1 91 ? 18.868 -0.941 -24.917 1.00 70.81 91 ILE A CA 1
ATOM 722 C C . ILE A 1 91 ? 20.248 -0.465 -24.429 1.00 70.81 91 ILE A C 1
ATOM 724 O O . ILE A 1 91 ? 21.037 0.061 -25.219 1.00 70.81 91 ILE A O 1
ATOM 728 N N . GLY A 1 92 ? 20.564 -0.678 -23.146 1.00 62.25 92 GLY A N 1
ATOM 729 C CA . GLY A 1 92 ? 21.751 -0.130 -22.476 1.00 62.25 92 GLY A CA 1
ATOM 730 C C . GLY A 1 92 ? 23.100 -0.702 -22.930 1.00 62.25 92 GLY A C 1
ATOM 731 O O . GLY A 1 92 ? 24.125 -0.049 -22.753 1.00 62.25 92 GLY A O 1
ATOM 732 N N . ALA A 1 93 ? 23.126 -1.880 -23.558 1.00 57.00 93 ALA A N 1
ATOM 733 C CA . ALA A 1 93 ? 24.375 -2.558 -23.920 1.00 57.00 93 ALA A CA 1
ATOM 734 C C . ALA A 1 93 ? 25.015 -2.093 -25.249 1.00 57.00 93 ALA A C 1
ATOM 736 O O . ALA A 1 93 ? 26.147 -2.474 -25.542 1.00 57.00 93 ALA A O 1
ATOM 737 N N . SER A 1 94 ? 24.320 -1.302 -26.079 1.00 54.03 94 SER A N 1
ATOM 738 C CA . SER A 1 94 ? 24.688 -1.161 -27.504 1.00 54.03 94 SER A CA 1
ATOM 739 C C . SER A 1 94 ? 25.513 0.076 -27.892 1.00 54.03 94 SER A C 1
ATOM 741 O O . SER A 1 94 ? 26.039 0.124 -29.003 1.00 54.03 94 SER A O 1
ATOM 743 N N . SER A 1 95 ? 25.708 1.059 -27.010 1.00 51.31 95 SER A N 1
ATOM 744 C CA . SER A 1 95 ? 26.479 2.264 -27.353 1.00 51.31 95 SER A CA 1
ATOM 745 C C . SER A 1 95 ? 27.336 2.739 -26.184 1.00 51.31 95 SER A C 1
ATOM 747 O O . SER A 1 95 ? 26.814 3.321 -25.234 1.00 51.31 95 SER A O 1
ATOM 749 N N . GLY A 1 96 ? 28.657 2.546 -26.278 1.00 50.84 96 GLY A N 1
ATOM 750 C CA . GLY A 1 96 ? 29.676 2.915 -25.275 1.00 50.84 96 GLY A CA 1
ATOM 751 C C . GLY A 1 96 ? 29.829 4.415 -24.967 1.00 50.84 96 GLY A C 1
ATOM 752 O O . GLY A 1 96 ? 30.872 4.834 -24.480 1.00 50.84 96 GLY A O 1
ATOM 753 N N . TYR A 1 97 ? 28.802 5.217 -25.253 1.00 50.94 97 TYR A N 1
ATOM 754 C CA . TYR A 1 97 ? 28.702 6.645 -24.952 1.00 50.94 97 TYR A CA 1
ATOM 755 C C . TYR A 1 97 ? 27.528 6.985 -24.017 1.00 50.94 97 TYR A C 1
ATOM 757 O O . TYR A 1 97 ? 27.435 8.118 -23.548 1.00 50.94 97 TYR A O 1
ATOM 765 N N . ALA A 1 98 ? 26.644 6.029 -23.709 1.00 50.91 98 ALA A N 1
ATOM 766 C CA . ALA A 1 98 ? 25.674 6.187 -22.633 1.00 50.91 98 ALA A CA 1
ATOM 767 C C . ALA A 1 98 ? 26.388 5.880 -21.311 1.00 50.91 98 ALA A C 1
ATOM 769 O O . ALA A 1 98 ? 26.884 4.770 -21.133 1.00 50.91 98 ALA A O 1
ATOM 770 N N . SER A 1 99 ? 26.498 6.883 -20.432 1.00 46.28 99 SER A N 1
ATOM 771 C CA . SER A 1 99 ? 27.061 6.780 -19.077 1.00 46.28 99 SER A CA 1
ATOM 772 C C . SER A 1 99 ? 26.804 5.397 -18.474 1.00 46.28 99 SER A C 1
ATOM 774 O O . SER A 1 99 ? 25.656 4.980 -18.339 1.00 46.28 99 SER A O 1
ATOM 776 N N . SER A 1 100 ? 27.881 4.685 -18.147 1.00 46.16 100 SER A N 1
ATOM 777 C CA . SER A 1 100 ? 27.951 3.273 -17.751 1.00 46.16 100 SER A CA 1
ATOM 778 C C . SER A 1 100 ? 27.339 2.957 -16.378 1.00 46.16 100 SER A C 1
ATOM 780 O O . SER A 1 100 ? 27.797 2.073 -15.660 1.00 46.16 100 SER A O 1
ATOM 782 N N . GLY A 1 101 ? 26.281 3.665 -16.009 1.00 49.81 101 GLY A N 1
ATOM 783 C CA . GLY A 1 101 ? 25.361 3.261 -14.972 1.00 49.81 101 GLY A CA 1
ATOM 784 C C . GLY A 1 101 ? 23.952 3.411 -15.513 1.00 49.81 101 GLY A C 1
ATOM 785 O O . GLY A 1 101 ? 23.473 4.534 -15.667 1.00 49.81 101 GLY A O 1
ATOM 786 N N . LEU A 1 102 ? 23.254 2.290 -15.705 1.00 53.22 102 LEU A N 1
ATOM 787 C CA . LEU A 1 102 ? 21.813 2.217 -15.451 1.00 53.22 102 LEU A CA 1
ATOM 788 C C . LEU A 1 102 ? 21.618 2.592 -13.975 1.00 53.22 102 LEU A C 1
ATOM 790 O O . LEU A 1 102 ? 21.466 1.745 -13.099 1.00 53.22 102 LEU A O 1
ATOM 794 N N . GLY A 1 103 ? 21.784 3.880 -13.677 1.00 55.28 103 GLY A N 1
ATOM 795 C CA . GLY A 1 103 ? 21.681 4.418 -12.343 1.00 55.28 103 GLY A CA 1
ATOM 796 C C . GLY A 1 103 ? 20.252 4.187 -11.921 1.00 55.28 103 GLY A C 1
ATOM 797 O O . GLY A 1 103 ? 19.331 4.693 -12.562 1.00 55.28 103 GLY A O 1
ATOM 798 N N . VAL A 1 104 ? 20.073 3.382 -10.878 1.00 63.78 104 VAL A N 1
ATOM 799 C CA . VAL A 1 104 ? 18.789 3.246 -10.205 1.00 63.78 104 VAL A CA 1
ATOM 800 C C . VAL A 1 104 ? 18.273 4.661 -9.964 1.00 63.78 104 VAL A C 1
ATOM 802 O O . VAL A 1 104 ? 18.879 5.432 -9.219 1.00 63.78 104 VAL A O 1
ATOM 805 N N . SER A 1 105 ? 17.206 5.034 -10.674 1.00 81.69 105 SER A N 1
ATOM 806 C CA . SER A 1 105 ? 16.656 6.381 -10.579 1.00 81.69 105 SER A CA 1
ATOM 807 C C . SER A 1 105 ? 16.294 6.655 -9.123 1.00 81.69 105 SER A C 1
ATOM 809 O O . SER A 1 105 ? 15.736 5.784 -8.452 1.00 81.69 105 SER A O 1
ATOM 811 N N . TYR A 1 106 ? 16.556 7.871 -8.638 1.00 83.81 106 TYR A N 1
ATOM 812 C CA . TYR A 1 106 ? 16.128 8.294 -7.302 1.00 83.81 106 TYR A CA 1
ATOM 813 C C . TYR A 1 106 ? 14.641 7.989 -7.060 1.00 83.81 106 TYR A C 1
ATOM 815 O O . TYR A 1 106 ? 14.271 7.596 -5.957 1.00 83.81 106 TYR A O 1
ATOM 823 N N . GLY A 1 107 ? 13.804 8.073 -8.103 1.00 84.75 107 GLY A N 1
ATOM 824 C CA . GLY A 1 107 ? 12.390 7.704 -8.032 1.00 84.75 107 GLY A CA 1
ATOM 825 C C . GLY A 1 107 ? 12.146 6.230 -7.692 1.00 84.75 107 GLY A C 1
ATOM 826 O O . GLY A 1 107 ? 11.263 5.934 -6.893 1.00 84.75 107 GLY A O 1
ATOM 827 N N . TYR A 1 108 ? 12.952 5.306 -8.224 1.00 87.31 108 TYR A N 1
ATOM 828 C CA . TYR A 1 108 ? 12.858 3.883 -7.885 1.00 87.31 108 TYR A CA 1
ATOM 829 C C . TYR A 1 108 ? 13.221 3.640 -6.416 1.00 87.31 108 TYR A C 1
ATOM 831 O O . TYR A 1 108 ? 12.464 2.990 -5.699 1.00 87.31 108 TYR A O 1
ATOM 839 N N . CYS A 1 109 ? 14.330 4.219 -5.937 1.00 90.19 109 CYS A N 1
ATOM 840 C CA . CYS A 1 109 ? 14.725 4.115 -4.528 1.00 90.19 109 CYS A CA 1
ATOM 841 C C . CYS A 1 109 ? 13.653 4.690 -3.589 1.00 90.19 109 CYS A C 1
ATOM 843 O O . CYS A 1 109 ? 13.302 4.054 -2.597 1.00 90.19 109 CYS A O 1
ATOM 845 N N . LEU A 1 110 ? 13.098 5.864 -3.916 1.00 90.50 110 LEU A N 1
ATOM 846 C CA . LEU A 1 110 ? 12.017 6.481 -3.143 1.00 90.50 110 LEU A CA 1
ATOM 847 C C . LEU A 1 110 ? 10.757 5.614 -3.123 1.00 90.50 110 LEU A C 1
ATOM 849 O O . LEU A 1 110 ? 10.120 5.495 -2.080 1.00 90.50 110 LEU A O 1
ATOM 853 N N . MET A 1 111 ? 10.417 4.975 -4.243 1.00 91.88 111 MET A N 1
ATOM 854 C CA . MET A 1 111 ? 9.272 4.071 -4.325 1.00 91.88 111 MET A CA 1
ATOM 855 C C . MET A 1 111 ? 9.469 2.830 -3.444 1.00 91.88 111 MET A C 1
ATOM 857 O O . MET A 1 111 ? 8.563 2.479 -2.692 1.00 91.88 111 MET A O 1
ATOM 861 N N . VAL A 1 112 ? 10.658 2.216 -3.458 1.00 94.56 112 VAL A N 1
ATOM 862 C CA . VAL A 1 112 ? 10.983 1.080 -2.576 1.00 94.56 112 VAL A CA 1
ATOM 863 C C . VAL A 1 112 ? 10.864 1.478 -1.104 1.00 94.56 112 VAL A C 1
ATOM 865 O O . VAL A 1 112 ? 10.197 0.790 -0.333 1.00 94.56 112 VAL A O 1
ATOM 868 N N . VAL A 1 113 ? 11.462 2.606 -0.709 1.00 95.62 113 VAL A N 1
ATOM 869 C CA . VAL A 1 113 ? 11.378 3.108 0.673 1.00 95.62 113 VAL A CA 1
ATOM 870 C C . VAL A 1 113 ? 9.931 3.416 1.063 1.00 95.62 113 VAL A C 1
ATOM 872 O O . VAL A 1 113 ? 9.506 3.051 2.157 1.00 95.62 113 VAL A O 1
ATOM 875 N N . GLY A 1 114 ? 9.156 4.031 0.166 1.00 94.38 114 GLY A N 1
ATOM 876 C CA . GLY A 1 114 ? 7.738 4.317 0.382 1.00 94.38 114 GLY A CA 1
ATOM 877 C C . GLY A 1 114 ? 6.914 3.052 0.617 1.00 94.38 114 GLY A C 1
ATOM 878 O O . GLY A 1 114 ? 6.162 2.987 1.585 1.00 94.38 114 GLY A O 1
ATOM 879 N N . ILE A 1 115 ? 7.112 2.017 -0.205 1.00 95.62 115 ILE A N 1
ATOM 880 C CA . ILE A 1 115 ? 6.449 0.714 -0.053 1.00 95.62 115 ILE A CA 1
ATOM 881 C C . ILE A 1 115 ? 6.831 0.055 1.274 1.00 95.62 115 ILE A C 1
ATOM 883 O O . ILE A 1 115 ? 5.954 -0.463 1.967 1.00 95.62 115 ILE A O 1
ATOM 887 N N . LEU A 1 116 ? 8.112 0.091 1.660 1.00 96.94 116 LEU A N 1
ATOM 888 C CA . LEU A 1 116 ? 8.572 -0.458 2.939 1.00 96.94 116 LEU A CA 1
ATOM 889 C C . LEU A 1 116 ? 7.915 0.263 4.117 1.00 96.94 116 LEU A C 1
ATOM 891 O O . LEU A 1 116 ? 7.360 -0.386 5.001 1.00 96.94 116 LEU A O 1
ATOM 895 N N . PHE A 1 117 ? 7.915 1.597 4.107 1.00 96.81 117 PHE A N 1
ATOM 896 C CA . PHE A 1 117 ? 7.286 2.392 5.157 1.00 96.81 117 PHE A CA 1
ATOM 897 C C . PHE A 1 117 ? 5.773 2.140 5.233 1.00 96.81 117 PHE A C 1
ATOM 899 O O . PHE A 1 117 ? 5.230 1.935 6.318 1.00 96.81 117 PHE A O 1
ATOM 906 N N . GLN A 1 118 ? 5.094 2.078 4.085 1.00 96.06 118 GLN A N 1
ATOM 907 C CA . GLN A 1 118 ? 3.657 1.817 4.006 1.00 96.06 118 GLN A CA 1
ATOM 908 C C . GLN A 1 118 ? 3.301 0.398 4.485 1.00 96.06 118 GLN A C 1
ATOM 910 O O . GLN A 1 118 ? 2.308 0.227 5.196 1.00 96.06 118 GLN A O 1
ATOM 915 N N . SER A 1 119 ? 4.144 -0.595 4.180 1.00 95.69 119 SER A N 1
ATOM 916 C CA . SER A 1 119 ? 3.998 -1.983 4.643 1.00 95.69 119 SER A CA 1
ATOM 917 C C . SER A 1 119 ? 4.211 -2.111 6.150 1.00 95.69 119 SER A C 1
ATOM 919 O O . SER A 1 119 ? 3.414 -2.752 6.832 1.00 95.69 119 SER A O 1
ATOM 921 N N . VAL A 1 120 ? 5.244 -1.457 6.696 1.00 96.44 120 VAL A N 1
ATOM 922 C CA . VAL A 1 120 ? 5.480 -1.404 8.148 1.00 96.44 120 VAL A CA 1
ATOM 923 C C . VAL A 1 120 ? 4.318 -0.705 8.849 1.00 96.44 120 VAL A C 1
ATOM 925 O O . VAL A 1 120 ? 3.831 -1.202 9.859 1.00 96.44 120 VAL A O 1
ATOM 928 N N . SER A 1 121 ? 3.818 0.401 8.295 1.00 95.19 121 SER A N 1
ATOM 929 C CA . SER A 1 121 ? 2.637 1.096 8.815 1.00 95.19 121 SER A CA 1
ATOM 930 C C . SER A 1 121 ? 1.396 0.194 8.827 1.00 95.19 121 SER A C 1
ATOM 932 O O . SER A 1 121 ? 0.709 0.133 9.846 1.00 95.19 121 SER A O 1
ATOM 934 N N . ALA A 1 122 ? 1.147 -0.565 7.754 1.00 93.69 122 ALA A N 1
ATOM 935 C CA . ALA A 1 122 ? 0.043 -1.523 7.684 1.00 93.69 122 ALA A CA 1
ATOM 936 C C . ALA A 1 122 ? 0.184 -2.641 8.735 1.00 93.69 122 ALA A C 1
ATOM 938 O O . ALA A 1 122 ? -0.782 -2.988 9.416 1.00 93.69 122 ALA A O 1
ATOM 939 N N . ALA A 1 123 ? 1.399 -3.172 8.908 1.00 93.94 123 ALA A N 1
ATOM 940 C CA . ALA A 1 123 ? 1.694 -4.188 9.912 1.00 93.94 123 ALA A CA 1
ATOM 941 C C . ALA A 1 123 ? 1.485 -3.648 11.334 1.00 93.94 123 ALA A C 1
ATOM 943 O O . ALA A 1 123 ? 0.790 -4.271 12.133 1.00 93.94 123 ALA A O 1
ATOM 944 N N . LEU A 1 124 ? 2.005 -2.457 11.645 1.00 93.38 124 LEU A N 1
ATOM 945 C CA . LEU A 1 124 ? 1.791 -1.800 12.938 1.00 93.38 124 LEU A CA 1
ATOM 946 C C . LEU A 1 124 ? 0.302 -1.555 13.214 1.00 93.38 124 LEU A C 1
ATOM 948 O O . LEU A 1 124 ? -0.144 -1.754 14.342 1.00 93.38 124 LEU A O 1
ATOM 952 N N . PHE 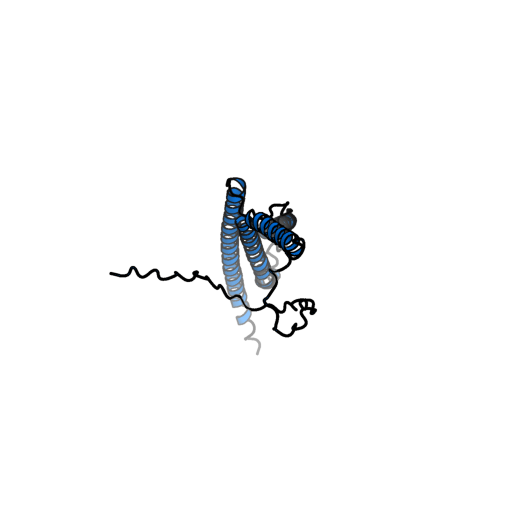A 1 125 ? -0.480 -1.197 12.191 1.00 90.25 125 PHE A N 1
ATOM 953 C CA . PHE A 1 125 ? -1.931 -1.054 12.321 1.00 90.25 125 PHE A CA 1
ATOM 954 C C . PHE A 1 125 ? -2.599 -2.376 12.734 1.00 90.25 125 PHE A C 1
ATOM 956 O O . PHE A 1 125 ? -3.498 -2.369 13.574 1.00 90.25 125 PHE A O 1
ATOM 963 N N . SER A 1 126 ? -2.136 -3.512 12.197 1.00 89.25 126 SER A N 1
ATOM 964 C CA . SER A 1 126 ? -2.656 -4.843 12.551 1.00 89.25 126 SER A CA 1
ATOM 965 C C . SER A 1 126 ? -2.338 -5.265 13.991 1.00 89.25 126 SER A C 1
ATOM 967 O O . SER A 1 126 ? -3.117 -5.992 14.601 1.00 89.25 126 SER A O 1
ATOM 969 N N . PHE A 1 127 ? -1.231 -4.770 14.557 1.00 89.94 127 PHE A N 1
ATOM 970 C CA . PHE A 1 127 ? -0.840 -5.028 15.947 1.00 89.94 127 PHE A CA 1
ATOM 971 C C . PHE A 1 127 ? -1.437 -4.044 16.945 1.00 89.94 127 PHE A C 1
ATOM 973 O O . PHE A 1 127 ? -1.326 -4.267 18.151 1.00 89.94 127 PHE A O 1
ATOM 980 N N . MET A 1 128 ? -2.051 -2.953 16.481 1.00 85.31 128 MET A N 1
ATOM 981 C CA . MET A 1 128 ? -2.719 -2.028 17.381 1.00 85.31 128 MET A CA 1
ATOM 982 C C . MET A 1 128 ? -3.819 -2.815 18.111 1.00 85.31 128 MET A C 1
ATOM 984 O O . MET A 1 128 ? -4.720 -3.346 17.455 1.00 85.31 128 MET A O 1
ATOM 988 N N . PRO A 1 129 ? -3.770 -2.939 19.448 1.00 76.94 129 PRO A N 1
ATOM 989 C CA . PRO A 1 129 ? -4.763 -3.716 20.168 1.00 76.94 129 PRO A CA 1
ATOM 990 C C . PRO A 1 129 ? -6.153 -3.148 19.867 1.00 76.94 129 PRO A C 1
ATOM 992 O O . PRO A 1 129 ? -6.372 -1.932 19.876 1.00 76.94 129 PRO A O 1
ATOM 995 N N . LEU A 1 130 ? -7.108 -4.021 19.553 1.00 68.00 130 LEU A N 1
ATOM 996 C CA . LEU A 1 130 ? -8.529 -3.697 19.671 1.00 68.00 130 LEU A CA 1
ATOM 997 C C . LEU A 1 130 ? -8.825 -3.714 21.171 1.00 68.00 130 LEU A C 1
ATOM 999 O O . LEU A 1 130 ? -9.370 -4.676 21.695 1.00 68.00 130 LEU A O 1
ATOM 1003 N N . GLY A 1 131 ? -8.264 -2.744 21.893 1.00 53.75 131 GLY A N 1
ATOM 1004 C CA . GLY A 1 131 ? -8.271 -2.747 23.347 1.00 53.75 131 GLY A CA 1
ATOM 1005 C C . GLY A 1 131 ? -9.697 -2.623 23.837 1.00 53.75 131 GLY A C 1
ATOM 1006 O O . GLY A 1 131 ? -10.256 -1.554 23.671 1.00 53.75 131 GLY A O 1
ATOM 1007 N N . ASP A 1 132 ? -10.251 -3.709 24.381 1.00 51.47 132 ASP A N 1
ATOM 1008 C CA . ASP A 1 132 ? -11.488 -3.830 25.178 1.00 51.47 132 ASP A CA 1
ATOM 1009 C C . ASP A 1 132 ? -12.722 -3.025 24.714 1.00 51.47 132 ASP A C 1
ATOM 1011 O O . ASP A 1 132 ? -13.716 -2.902 25.432 1.00 51.47 132 ASP A O 1
ATOM 1015 N N . GLU A 1 133 ? -12.703 -2.532 23.475 1.00 53.94 133 GLU A N 1
ATOM 1016 C CA . GLU A 1 133 ? -13.843 -2.054 22.713 1.00 53.94 133 GLU A CA 1
ATOM 1017 C C . GLU A 1 133 ? -14.643 -3.283 22.275 1.00 53.94 133 GLU A C 1
ATOM 1019 O O . GLU A 1 133 ? -14.877 -3.505 21.088 1.00 53.94 133 GLU A O 1
ATOM 1024 N N . MET A 1 134 ? -15.078 -4.101 23.246 1.00 53.16 134 MET A N 1
ATOM 1025 C CA . MET A 1 134 ? -16.326 -4.827 23.072 1.00 53.16 134 MET A CA 1
ATOM 1026 C C . MET A 1 134 ? -17.312 -3.765 22.632 1.00 53.16 134 MET A C 1
ATOM 1028 O O . MET A 1 134 ? -17.618 -2.840 23.397 1.00 53.16 134 MET A O 1
ATOM 1032 N N . THR A 1 135 ? -17.744 -3.870 21.377 1.00 57.62 135 THR A N 1
ATOM 1033 C CA . THR A 1 135 ? -18.824 -3.043 20.852 1.00 57.62 135 THR A CA 1
ATOM 1034 C C . THR A 1 135 ? -19.905 -2.956 21.915 1.00 57.62 135 THR A C 1
ATOM 1036 O O . THR A 1 135 ? -20.172 -3.929 22.620 1.00 57.62 135 THR A O 1
ATOM 1039 N N . GLU A 1 136 ? -20.513 -1.787 22.084 1.00 60.62 136 GLU A N 1
ATOM 1040 C CA . GLU A 1 136 ? -21.605 -1.632 23.045 1.00 60.62 136 GLU A CA 1
ATOM 1041 C C . GLU A 1 136 ? -22.674 -2.726 22.841 1.00 60.62 136 GLU A C 1
ATOM 1043 O O . GLU A 1 136 ? -23.224 -3.235 23.816 1.00 60.62 136 GLU A O 1
ATOM 1048 N N . ASP A 1 137 ? -22.833 -3.181 21.592 1.00 62.28 137 ASP A N 1
ATOM 1049 C CA . ASP A 1 137 ? -23.606 -4.352 21.180 1.00 62.28 137 ASP A CA 1
ATOM 1050 C C . ASP A 1 137 ? -23.081 -5.681 21.730 1.00 62.28 137 ASP A C 1
ATOM 1052 O O . ASP A 1 137 ? -23.856 -6.431 22.306 1.00 62.28 137 ASP A O 1
ATOM 1056 N N . GLU A 1 138 ? -21.792 -5.997 21.621 1.00 67.75 138 GLU A N 1
ATOM 1057 C CA . GLU A 1 138 ? -21.214 -7.224 22.186 1.00 67.75 138 GLU A CA 1
ATOM 1058 C C . GLU A 1 138 ? -21.218 -7.189 23.721 1.00 67.75 138 GLU A C 1
ATOM 1060 O O . GLU A 1 138 ? -21.460 -8.203 24.378 1.00 67.75 138 GLU A O 1
ATOM 1065 N N . ARG A 1 139 ? -21.050 -6.002 24.317 1.00 71.12 139 ARG A N 1
ATOM 1066 C CA . ARG A 1 139 ? -21.190 -5.775 25.760 1.00 71.12 139 ARG A CA 1
ATOM 1067 C C . ARG A 1 139 ? -22.642 -5.956 26.205 1.00 71.12 139 ARG A C 1
ATOM 1069 O O . ARG A 1 139 ? -22.885 -6.550 27.257 1.00 71.12 139 ARG A O 1
ATOM 1076 N N . MET A 1 140 ? -23.605 -5.481 25.414 1.00 73.12 140 MET A N 1
ATOM 1077 C CA . MET A 1 140 ? -25.030 -5.745 25.618 1.00 73.12 140 MET A CA 1
ATOM 1078 C C . MET A 1 140 ? -25.356 -7.220 25.420 1.00 73.12 140 MET A C 1
ATOM 1080 O O . MET A 1 140 ? -26.083 -7.773 26.235 1.00 73.12 140 MET A O 1
ATOM 1084 N N . PHE A 1 141 ? -24.784 -7.877 24.416 1.00 79.69 141 PHE A N 1
ATOM 1085 C CA . PHE A 1 141 ? -24.998 -9.291 24.137 1.00 79.69 141 PHE A CA 1
ATOM 1086 C C . PHE A 1 141 ? -24.470 -10.159 25.279 1.00 79.69 141 PHE A C 1
ATOM 1088 O O . PHE A 1 141 ? -25.170 -11.046 25.758 1.00 79.69 141 PHE A O 1
ATOM 1095 N N . HIS A 1 142 ? -23.285 -9.847 25.810 1.00 79.81 142 HIS A N 1
ATOM 1096 C CA . HIS A 1 142 ? -22.750 -10.511 26.997 1.00 79.81 142 HIS A CA 1
ATOM 1097 C C . HIS A 1 142 ? -23.585 -10.247 28.250 1.00 79.81 142 HIS A C 1
ATOM 1099 O O . HIS A 1 142 ? -23.774 -11.162 29.054 1.00 79.81 142 HIS A O 1
ATOM 1105 N N . LYS A 1 143 ? -24.103 -9.024 28.433 1.00 85.12 143 LYS A N 1
ATOM 1106 C CA . LYS A 1 143 ? -25.042 -8.731 29.526 1.00 85.12 143 LYS A CA 1
ATOM 1107 C C . LYS A 1 143 ? -26.331 -9.538 29.378 1.00 85.12 143 LYS A C 1
ATOM 1109 O O . LYS A 1 143 ? -26.730 -10.179 30.343 1.00 85.12 143 LYS A O 1
ATOM 1114 N N . PHE A 1 144 ? -26.912 -9.589 28.182 1.00 86.31 144 PHE A N 1
ATOM 1115 C CA . PHE A 1 144 ? -28.118 -10.363 27.889 1.00 86.31 144 PHE A CA 1
ATOM 1116 C C . PHE A 1 144 ? -27.903 -11.861 28.094 1.00 86.31 144 PHE A C 1
ATOM 1118 O O . PHE A 1 144 ? -28.718 -12.515 28.735 1.00 86.31 144 PHE A O 1
ATOM 1125 N N . ALA A 1 145 ? -26.787 -12.407 27.609 1.00 87.62 145 ALA A N 1
ATOM 1126 C CA . ALA A 1 145 ? -26.433 -13.809 27.804 1.00 87.62 145 ALA A CA 1
ATOM 1127 C C . ALA A 1 145 ? -26.255 -14.135 29.295 1.00 87.62 145 ALA A C 1
ATOM 1129 O O . ALA A 1 145 ? -26.713 -15.175 29.771 1.00 87.62 145 ALA A O 1
ATOM 1130 N N . LYS A 1 146 ? -25.641 -13.222 30.058 1.00 87.81 146 LYS A N 1
ATOM 1131 C CA . LYS A 1 146 ? -25.480 -13.367 31.507 1.00 87.81 146 LYS A CA 1
ATOM 1132 C C . LYS A 1 146 ? -26.820 -13.289 32.245 1.00 87.81 146 LYS A C 1
ATOM 1134 O O . LYS A 1 146 ? -27.041 -14.082 33.157 1.00 87.81 146 LYS A O 1
ATOM 1139 N N . GLU A 1 147 ? -27.720 -12.391 31.847 1.00 85.00 147 GLU A N 1
ATOM 1140 C CA . GLU A 1 147 ? -29.081 -12.303 32.397 1.00 85.00 147 GLU A CA 1
ATOM 1141 C C . GLU A 1 147 ? -29.927 -13.532 32.047 1.00 85.00 147 GLU A C 1
ATOM 1143 O O . GLU A 1 147 ? -30.611 -14.065 32.919 1.00 85.00 147 GLU A O 1
ATOM 1148 N N . GLN A 1 148 ? -29.837 -14.049 30.818 1.00 86.38 148 GLN A N 1
ATOM 1149 C CA . GLN A 1 148 ? -30.502 -15.294 30.425 1.00 86.38 148 GLN A CA 1
ATOM 1150 C C . GLN A 1 148 ? -30.007 -16.486 31.244 1.00 86.38 148 GLN A C 1
ATOM 1152 O O . GLN A 1 148 ? -30.822 -17.257 31.746 1.00 86.38 148 GLN A O 1
ATOM 1157 N N . ALA A 1 149 ? -28.691 -16.623 31.421 1.00 84.44 149 ALA A N 1
ATOM 1158 C CA . ALA A 1 149 ? -28.122 -17.685 32.243 1.00 84.44 149 ALA A CA 1
ATOM 1159 C C . ALA A 1 149 ? -28.567 -17.558 33.709 1.00 84.44 149 ALA A C 1
ATOM 1161 O O . ALA A 1 149 ? -28.922 -18.551 34.344 1.00 84.44 149 ALA A O 1
ATOM 1162 N N . HIS A 1 150 ? -28.607 -16.334 34.242 1.00 83.06 150 HIS A N 1
ATOM 1163 C CA . HIS A 1 150 ? -29.069 -16.084 35.603 1.00 83.06 150 HIS A CA 1
ATOM 1164 C C . HIS A 1 150 ? -30.558 -16.417 35.787 1.00 83.06 150 HIS A C 1
ATOM 1166 O O . HIS A 1 150 ? -30.918 -17.105 36.743 1.00 83.06 150 HIS A O 1
ATOM 1172 N N . ASN A 1 151 ? -31.415 -16.017 34.843 1.00 81.88 151 ASN A N 1
ATOM 1173 C CA . ASN A 1 151 ? -32.839 -16.356 34.861 1.00 81.88 151 ASN A CA 1
ATOM 1174 C C . ASN A 1 151 ? -33.082 -17.861 34.694 1.00 81.88 151 ASN A C 1
ATOM 1176 O O . ASN A 1 151 ? -33.948 -18.411 35.371 1.00 81.88 151 ASN A O 1
ATOM 1180 N N . ALA A 1 152 ? -32.303 -18.550 33.856 1.00 79.50 152 ALA A N 1
ATOM 1181 C CA . ALA A 1 152 ? -32.378 -20.004 33.724 1.00 79.50 152 ALA A CA 1
ATOM 1182 C C . ALA A 1 152 ? -32.018 -20.716 35.041 1.00 79.50 152 ALA A C 1
ATOM 1184 O O . ALA A 1 152 ? -32.694 -21.664 35.438 1.00 79.50 152 ALA A O 1
ATOM 1185 N N . HIS A 1 153 ? -31.005 -20.223 35.763 1.00 75.81 153 HIS A N 1
ATOM 1186 C CA . HIS A 1 153 ? -30.660 -20.738 37.088 1.00 75.81 153 HIS A CA 1
ATOM 1187 C C . HIS A 1 153 ? -31.749 -20.472 38.134 1.00 75.81 153 HIS A C 1
ATOM 1189 O O . HIS A 1 153 ? -32.043 -21.364 38.926 1.00 75.81 153 HIS A O 1
ATOM 1195 N N . MET A 1 154 ? -32.380 -19.294 38.130 1.00 73.50 154 MET A N 1
ATOM 1196 C CA . MET A 1 154 ? -33.498 -18.993 39.035 1.00 73.50 154 MET A CA 1
ATOM 1197 C C . MET A 1 154 ? -34.730 -19.860 38.746 1.00 73.50 154 MET A C 1
ATOM 1199 O O . MET A 1 154 ? -35.358 -20.354 39.678 1.00 73.50 154 MET A O 1
ATOM 1203 N N . ALA A 1 155 ? -35.042 -20.102 37.470 1.00 67.81 155 ALA A N 1
ATOM 1204 C CA . ALA A 1 155 ? -36.136 -20.985 37.071 1.00 67.81 155 ALA A CA 1
ATOM 1205 C C . ALA A 1 155 ? -35.884 -22.447 37.483 1.00 67.81 155 ALA A C 1
ATOM 1207 O O . ALA A 1 155 ? -36.807 -23.136 37.904 1.00 67.81 155 ALA A O 1
ATOM 1208 N N . ALA A 1 156 ? -34.633 -22.914 37.420 1.00 62.88 156 ALA A N 1
ATOM 1209 C CA . ALA A 1 156 ? -34.255 -24.250 37.886 1.00 62.88 156 ALA A CA 1
ATOM 1210 C C . ALA A 1 156 ? -34.194 -24.365 39.422 1.00 62.88 156 ALA A C 1
ATOM 1212 O O . ALA A 1 156 ? -34.361 -25.455 39.966 1.00 62.88 156 ALA A O 1
ATOM 1213 N N . ALA A 1 157 ? -33.947 -23.256 40.123 1.00 59.59 157 ALA A N 1
ATOM 1214 C CA . ALA A 1 157 ? -33.870 -23.208 41.580 1.00 59.59 157 ALA A CA 1
ATOM 1215 C C . ALA A 1 157 ? -35.231 -23.021 42.260 1.00 59.59 157 ALA A C 1
ATOM 1217 O O . ALA A 1 157 ? -35.286 -23.089 43.486 1.00 59.59 157 ALA A O 1
ATOM 1218 N N . GLN A 1 158 ? -36.315 -22.796 41.508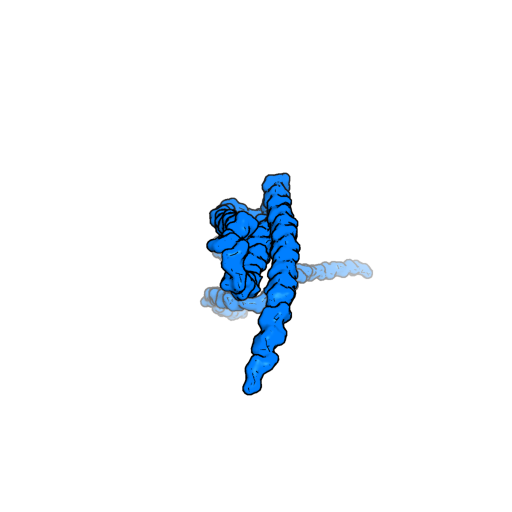 1.00 55.19 158 GLN A N 1
ATOM 1219 C CA . GLN A 1 158 ? -37.661 -22.760 42.064 1.00 55.19 158 GLN A CA 1
ATOM 1220 C C . GLN A 1 158 ? -38.077 -24.208 42.380 1.00 55.19 158 GLN A C 1
ATOM 1222 O O . GLN A 1 158 ? -38.366 -24.977 41.460 1.00 55.19 158 GLN A O 1
ATOM 1227 N N . PRO A 1 159 ? -38.059 -24.634 43.660 1.00 51.69 159 PRO A N 1
ATOM 1228 C CA . PRO A 1 159 ? -38.427 -25.993 44.022 1.00 51.69 159 PRO A CA 1
ATOM 1229 C C . PRO A 1 159 ? -39.893 -26.139 43.654 1.00 51.69 159 PRO A C 1
ATOM 1231 O O . PRO A 1 159 ? -40.699 -25.303 44.069 1.00 51.69 159 PRO A O 1
ATOM 1234 N N . GLY A 1 160 ? -40.203 -27.151 42.839 1.00 53.53 160 GLY A N 1
ATOM 1235 C CA . GLY A 1 160 ? -41.542 -27.410 42.329 1.00 53.53 160 GLY A CA 1
ATOM 1236 C C . GLY A 1 160 ? -42.580 -27.139 43.406 1.00 53.53 160 GLY A C 1
ATOM 1237 O O . GLY A 1 160 ? -42.646 -27.843 44.414 1.00 53.53 160 GLY A O 1
ATOM 1238 N N . GLN A 1 161 ? -43.349 -26.071 43.205 1.00 49.19 161 GLN A N 1
ATOM 1239 C CA . GLN A 1 161 ? -44.519 -25.815 44.016 1.00 49.19 161 GLN A CA 1
ATOM 1240 C C . GLN A 1 161 ? -45.385 -27.073 43.865 1.00 49.19 161 GLN A C 1
ATOM 1242 O O . GLN A 1 161 ? -45.676 -27.446 42.722 1.00 49.19 161 GLN A O 1
ATOM 1247 N N . PRO A 1 162 ? -45.717 -27.786 44.957 1.00 49.78 162 PRO A N 1
ATOM 1248 C CA . PRO A 1 162 ? -46.524 -28.990 44.871 1.00 49.78 162 PRO A CA 1
ATOM 1249 C C . PRO A 1 162 ? -47.801 -28.627 44.125 1.00 49.78 162 PRO A C 1
ATOM 1251 O O . PRO A 1 162 ? -48.546 -27.746 44.561 1.00 49.78 162 PRO A O 1
ATOM 1254 N N . GLY A 1 163 ? -47.998 -29.243 42.959 1.00 48.19 163 GLY A N 1
ATOM 1255 C CA . GLY A 1 163 ? -49.198 -29.024 42.169 1.00 48.19 163 GLY A CA 1
ATOM 1256 C C . GLY A 1 163 ? -50.432 -29.271 43.043 1.00 48.19 163 GLY A C 1
ATOM 1257 O O . GLY A 1 163 ? -50.391 -30.147 43.915 1.00 48.19 163 GLY A O 1
ATOM 1258 N N . PRO A 1 164 ? -51.513 -28.495 42.859 1.00 56.31 164 PRO A N 1
ATOM 1259 C CA . PRO A 1 164 ? -52.742 -28.687 43.615 1.00 56.31 164 PRO A CA 1
ATOM 1260 C C . PRO A 1 164 ? -53.184 -30.158 43.523 1.00 56.31 164 PRO A C 1
ATOM 1262 O O . PRO A 1 164 ? -53.057 -30.754 42.449 1.00 56.31 164 PRO A O 1
ATOM 1265 N N . PRO A 1 165 ? -53.660 -30.762 44.630 1.00 49.03 165 PRO A N 1
ATOM 1266 C CA . PRO A 1 165 ? -54.002 -32.177 44.678 1.00 49.03 165 PRO A CA 1
ATOM 1267 C C . PRO A 1 165 ? -55.009 -32.504 43.576 1.00 49.03 165 PRO A C 1
ATOM 1269 O O . PRO A 1 165 ? -56.145 -32.029 43.582 1.00 49.03 165 PRO A O 1
ATOM 1272 N N . GLY A 1 166 ? -54.552 -33.286 42.599 1.00 54.09 166 GLY A N 1
ATOM 1273 C CA . GLY A 1 166 ? -55.387 -33.765 41.511 1.00 54.09 166 GLY A CA 1
ATOM 1274 C C . GLY A 1 166 ? -56.515 -34.653 42.051 1.00 54.09 166 GLY A C 1
ATOM 1275 O O . GLY A 1 166 ? -56.322 -35.353 43.050 1.00 54.09 166 GLY A O 1
ATOM 1276 N N . PRO A 1 167 ? -57.699 -34.630 41.419 1.00 51.53 167 PRO A N 1
ATOM 1277 C CA . PRO A 1 167 ? -58.845 -35.414 41.854 1.00 51.53 167 PRO A CA 1
ATOM 1278 C C . PRO A 1 167 ? -58.522 -36.923 41.869 1.00 51.53 167 PRO A C 1
ATOM 1280 O O . PRO A 1 167 ? -57.830 -37.420 40.974 1.00 51.53 167 PRO A O 1
ATOM 1283 N N . PRO A 1 168 ? -59.012 -37.669 42.876 1.00 44.66 168 PRO A N 1
ATOM 1284 C CA . PRO A 1 168 ? -58.692 -39.079 43.052 1.00 44.66 168 PRO A CA 1
ATOM 1285 C C . PRO A 1 168 ? -59.300 -39.906 41.913 1.00 44.66 168 PRO A C 1
ATOM 1287 O O . PRO A 1 168 ? -60.518 -39.955 41.765 1.00 44.66 168 PRO A O 1
ATOM 1290 N N . GLY A 1 169 ? -58.456 -40.564 41.110 1.00 52.09 169 GLY A N 1
ATOM 1291 C CA . GLY A 1 169 ? -58.919 -41.564 40.138 1.00 52.09 169 GLY A CA 1
ATOM 1292 C C . GLY A 1 169 ? -58.173 -41.655 38.807 1.00 52.09 169 GLY A C 1
ATOM 1293 O O . GLY A 1 169 ? -58.526 -42.510 38.001 1.00 52.09 169 GLY A O 1
ATOM 1294 N N . GLN A 1 170 ? -57.156 -40.831 38.545 1.00 48.59 170 GLN A N 1
ATOM 1295 C CA . GLN A 1 170 ? -56.363 -40.949 37.315 1.00 48.59 170 GLN A CA 1
ATOM 1296 C C . GLN A 1 170 ? -55.047 -41.708 37.571 1.00 48.59 170 GLN A C 1
ATOM 1298 O O . GLN A 1 170 ? -54.361 -41.412 38.552 1.00 48.59 170 GLN A O 1
ATOM 1303 N N . PRO A 1 171 ? -54.689 -42.698 36.730 1.00 43.16 171 PRO A N 1
ATOM 1304 C CA . PRO A 1 171 ? -53.455 -43.457 36.878 1.00 43.16 171 PRO A CA 1
ATOM 1305 C C . PRO A 1 171 ? -52.242 -42.528 36.779 1.00 43.16 171 PRO A C 1
ATOM 1307 O O . PRO A 1 171 ? -52.098 -41.751 35.837 1.00 43.16 171 PRO A O 1
ATOM 1310 N N . VAL A 1 172 ? -51.377 -42.628 37.787 1.00 47.12 172 VAL A N 1
ATOM 1311 C CA . VAL A 1 172 ? -50.133 -41.873 37.934 1.00 47.12 172 VAL A CA 1
ATOM 1312 C C . VAL A 1 172 ? -49.179 -42.269 36.806 1.00 47.12 172 VAL A C 1
ATOM 1314 O O . VAL A 1 172 ? -48.457 -43.261 36.888 1.00 47.12 172 VAL A O 1
ATOM 1317 N N . GLY A 1 173 ? -49.204 -41.491 35.725 1.00 44.66 173 GLY A N 1
ATOM 1318 C CA . GLY A 1 173 ? -48.201 -41.529 34.672 1.00 44.66 173 GLY A CA 1
ATOM 1319 C C . GLY A 1 173 ? -46.872 -41.018 35.217 1.00 44.66 173 GLY A C 1
ATOM 1320 O O . GLY A 1 173 ? -46.721 -39.838 35.502 1.00 44.66 173 GLY A O 1
ATOM 1321 N N . TYR A 1 174 ? -45.946 -41.950 35.395 1.00 40.53 174 TYR A N 1
ATOM 1322 C CA . TYR A 1 174 ? -44.504 -41.823 35.599 1.00 40.53 174 TYR A CA 1
ATOM 1323 C C . TYR A 1 174 ? -43.872 -40.510 35.067 1.00 40.53 174 TYR A C 1
ATOM 1325 O O . TYR A 1 174 ? -43.331 -40.464 33.965 1.00 40.53 174 TYR A O 1
ATOM 1333 N N . TYR A 1 175 ? -43.883 -39.439 35.868 1.00 41.75 175 TYR A N 1
ATOM 1334 C CA . TYR A 1 175 ? -43.043 -38.252 35.657 1.00 41.75 175 TYR A CA 1
ATOM 1335 C C . TYR A 1 175 ? -41.725 -38.445 36.405 1.00 41.75 175 TYR A C 1
ATOM 1337 O O . TYR A 1 175 ? -41.521 -37.961 37.514 1.00 41.75 175 TYR A O 1
ATOM 1345 N N . GLY A 1 176 ? -40.841 -39.217 35.783 1.00 43.22 176 GLY A N 1
ATOM 1346 C CA . GLY A 1 176 ? -39.486 -39.487 36.255 1.00 43.22 176 GLY A CA 1
ATOM 1347 C C . GLY A 1 176 ? -38.517 -39.637 35.089 1.00 43.22 176 GLY A C 1
ATOM 1348 O O . GLY A 1 176 ? -37.683 -40.534 35.096 1.00 43.22 176 GLY A O 1
ATOM 1349 N N . ALA A 1 177 ? -38.663 -38.811 34.053 1.00 39.66 177 ALA A N 1
ATOM 1350 C CA . ALA A 1 177 ? -37.683 -38.692 32.983 1.00 39.66 177 ALA A CA 1
ATOM 1351 C C . ALA A 1 177 ? -37.057 -37.300 33.072 1.00 39.66 177 ALA A C 1
ATOM 1353 O O . ALA A 1 177 ? -37.730 -36.290 32.869 1.00 39.66 177 ALA A O 1
ATOM 1354 N N . ALA A 1 178 ? -35.769 -37.265 33.415 1.00 49.69 178 ALA A N 1
ATOM 1355 C CA . ALA A 1 178 ? -34.932 -36.094 33.218 1.00 49.69 178 ALA A CA 1
ATOM 1356 C C . ALA A 1 178 ? -35.098 -35.596 31.769 1.00 49.69 178 ALA A C 1
ATOM 1358 O O . ALA A 1 178 ? -35.154 -36.431 30.858 1.00 49.69 178 ALA A O 1
ATOM 1359 N N . PRO A 1 179 ? -35.177 -34.277 31.522 1.00 46.94 179 PRO A N 1
ATOM 1360 C CA . PRO A 1 179 ? -35.163 -33.792 30.155 1.00 46.94 179 PRO A CA 1
ATOM 1361 C C . PRO A 1 179 ? -33.834 -34.224 29.511 1.00 46.94 179 PRO A C 1
ATOM 1363 O O . PRO A 1 179 ? -32.771 -33.969 30.087 1.00 46.94 179 PRO A O 1
ATOM 1366 N N . PRO A 1 180 ? -33.852 -34.905 28.353 1.00 46.88 180 PRO A N 1
ATOM 1367 C CA . PRO A 1 180 ? -32.631 -35.150 27.615 1.00 46.88 180 PRO A CA 1
ATOM 1368 C C . PRO A 1 180 ? -32.033 -33.801 27.219 1.00 46.88 180 PRO A C 1
ATOM 1370 O O . PRO A 1 180 ? -32.729 -32.898 26.752 1.00 46.88 180 PRO A O 1
ATOM 1373 N N . VAL A 1 181 ? -30.727 -33.682 27.435 1.00 50.75 181 VAL A N 1
ATOM 1374 C CA . VAL A 1 181 ? -29.887 -32.590 26.948 1.00 50.75 181 VAL A CA 1
ATOM 1375 C C . VAL A 1 181 ? -30.215 -32.367 25.466 1.00 50.75 181 VAL A C 1
ATOM 1377 O O . VAL A 1 181 ? -30.073 -33.312 24.682 1.00 50.75 181 VAL A O 1
ATOM 1380 N N . PRO A 1 182 ? -30.670 -31.173 25.045 1.00 44.88 182 PRO A N 1
ATOM 1381 C CA . PRO A 1 182 ? -30.859 -30.901 23.635 1.00 44.88 182 PRO A CA 1
ATOM 1382 C C . PRO A 1 182 ? -29.490 -30.950 22.966 1.00 44.88 182 PRO A C 1
ATOM 1384 O O . PRO A 1 182 ? -28.625 -30.110 23.210 1.00 44.88 182 PRO A O 1
ATOM 1387 N N . ASN A 1 183 ? -29.292 -31.965 22.133 1.00 46.91 183 ASN A N 1
ATOM 1388 C CA . ASN A 1 183 ? -28.219 -31.996 21.161 1.00 46.91 183 ASN A CA 1
ATOM 1389 C C . ASN A 1 183 ? -28.433 -30.798 20.225 1.00 46.91 183 ASN A C 1
ATOM 1391 O O . ASN A 1 183 ? -29.297 -30.836 19.348 1.00 46.91 183 ASN A O 1
ATOM 1395 N N . ALA A 1 184 ? -27.710 -29.705 20.465 1.00 45.44 184 ALA A N 1
ATOM 1396 C CA . ALA A 1 184 ? -27.764 -28.504 19.648 1.00 45.44 184 ALA A CA 1
ATOM 1397 C C . ALA A 1 184 ? -27.004 -28.735 18.336 1.00 45.44 184 ALA A C 1
ATOM 1399 O O . ALA A 1 184 ? -25.927 -28.198 18.105 1.00 45.44 184 ALA A O 1
ATOM 1400 N N . ALA A 1 185 ? -27.610 -29.518 17.449 1.00 44.88 185 ALA A N 1
ATOM 1401 C CA . ALA A 1 185 ? -27.532 -29.230 16.031 1.00 44.88 185 ALA A CA 1
ATOM 1402 C C . ALA A 1 185 ? -28.558 -28.117 15.748 1.00 44.88 185 ALA A C 1
ATOM 1404 O O . ALA A 1 185 ? -29.734 -28.387 15.518 1.00 44.88 185 ALA A O 1
ATOM 1405 N N . GLN A 1 186 ? -28.130 -26.853 15.818 1.00 46.06 186 GLN A N 1
ATOM 1406 C CA . GLN A 1 186 ? -28.842 -25.769 15.134 1.00 46.06 186 GLN A CA 1
ATOM 1407 C C . GLN A 1 186 ? -28.543 -25.895 13.634 1.00 46.06 186 GLN A C 1
ATOM 1409 O O . GLN A 1 186 ? -27.376 -25.944 13.245 1.00 46.06 186 GLN A O 1
ATOM 1414 N N . PRO A 1 187 ? -29.582 -25.948 12.787 1.00 50.03 187 PRO A N 1
ATOM 1415 C CA . PRO A 1 187 ? -29.993 -24.707 12.143 1.00 50.03 187 PRO A CA 1
ATOM 1416 C C . PRO A 1 187 ? -31.519 -24.582 12.050 1.00 50.03 187 PRO A C 1
ATOM 1418 O O . PRO A 1 187 ? -32.215 -25.467 11.561 1.00 50.03 187 PRO A O 1
ATOM 1421 N N . GLY A 1 188 ? -32.046 -23.442 12.487 1.00 41.09 188 GLY A N 1
ATOM 1422 C CA . GLY A 1 188 ? -33.470 -23.148 12.358 1.00 41.09 188 GLY A CA 1
ATOM 1423 C C . GLY A 1 188 ? -33.837 -21.814 12.981 1.00 41.09 188 GLY A C 1
ATOM 1424 O O . GLY A 1 188 ? -34.458 -21.771 14.037 1.00 41.09 188 GLY A O 1
ATOM 1425 N N . TYR A 1 189 ? -33.434 -20.719 12.337 1.00 44.16 189 TYR A N 1
ATOM 1426 C CA . TYR A 1 189 ? -33.952 -19.387 12.639 1.00 44.16 189 TYR A CA 1
ATOM 1427 C C . TYR A 1 189 ? -35.432 -19.325 12.236 1.00 44.16 189 TYR A C 1
ATOM 1429 O O . TYR A 1 189 ? -35.760 -19.098 11.075 1.00 44.16 189 TYR A O 1
ATOM 1437 N N . GLY A 1 190 ? -36.323 -19.547 13.200 1.00 40.91 190 GLY A N 1
ATOM 1438 C CA . GLY A 1 190 ? -37.758 -19.311 13.076 1.00 40.91 190 GLY A CA 1
ATOM 1439 C C . GLY A 1 190 ? -38.180 -18.192 14.020 1.00 40.91 190 GLY A C 1
ATOM 1440 O O . GLY A 1 190 ? -38.446 -18.436 15.192 1.00 40.91 190 GLY A O 1
ATOM 1441 N N . TYR A 1 191 ? -38.228 -16.960 13.512 1.00 46.53 191 TYR A N 1
ATOM 1442 C CA . TYR A 1 191 ? -38.855 -15.826 14.191 1.00 46.53 191 TYR A CA 1
ATOM 1443 C C . TYR A 1 191 ? -40.369 -16.071 14.289 1.00 46.53 191 TYR A C 1
ATOM 1445 O O . TYR A 1 191 ? -41.104 -15.858 13.328 1.00 46.53 191 TYR A O 1
ATOM 1453 N N . GLY A 1 192 ? -40.835 -16.528 15.450 1.00 42.81 192 GLY A N 1
ATOM 1454 C CA . GLY A 1 192 ? -42.254 -16.650 15.775 1.00 42.81 192 GLY A CA 1
ATOM 1455 C C . GLY A 1 192 ? -42.700 -15.521 16.698 1.00 42.81 192 GLY A C 1
ATOM 1456 O O . GLY A 1 192 ? -42.603 -15.647 17.915 1.00 42.81 192 GLY A O 1
ATOM 1457 N N . TYR A 1 193 ? -43.200 -14.424 16.125 1.00 48.47 193 TYR A N 1
ATOM 1458 C CA . TYR A 1 193 ? -43.983 -13.417 16.844 1.00 48.47 193 TYR A CA 1
ATOM 1459 C C . TYR A 1 193 ? -45.311 -14.051 17.288 1.00 48.47 193 TYR A C 1
ATOM 1461 O O . TYR A 1 193 ? -46.257 -14.159 16.510 1.00 48.47 193 TYR A O 1
ATOM 1469 N N . GLY A 1 194 ? -45.371 -14.507 18.537 1.00 39.19 194 GLY A N 1
ATOM 1470 C CA . GLY A 1 194 ? -46.597 -14.997 19.158 1.00 39.19 194 GLY A CA 1
ATOM 1471 C C . GLY A 1 194 ? -47.466 -13.840 19.640 1.00 39.19 194 GLY A C 1
ATOM 1472 O O . GLY A 1 194 ? -47.302 -13.371 20.763 1.00 39.19 194 GLY A O 1
ATOM 1473 N N . TYR A 1 195 ? -48.400 -13.393 18.800 1.00 43.00 195 TYR A N 1
ATOM 1474 C CA . TYR A 1 195 ? -49.581 -12.656 19.250 1.00 43.00 195 TYR A CA 1
ATOM 1475 C C . TYR A 1 195 ? -50.418 -13.578 20.146 1.00 43.00 195 TYR A C 1
ATOM 1477 O O . TYR A 1 195 ? -50.826 -14.662 19.729 1.00 43.00 195 TYR A O 1
ATOM 1485 N N . GLY A 1 196 ? -50.644 -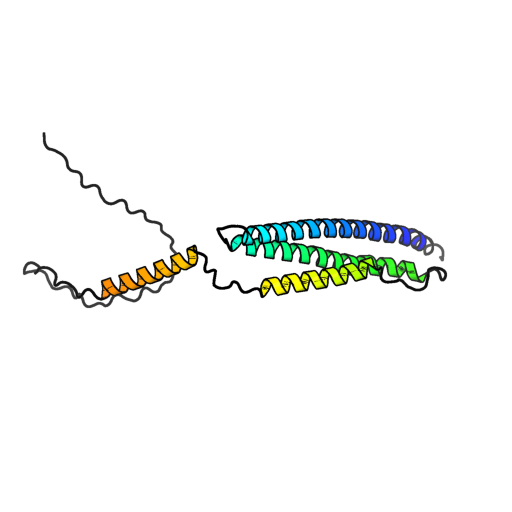13.158 21.391 1.00 41.97 196 GLY A N 1
ATOM 1486 C CA . GLY A 1 196 ? -51.500 -13.870 22.336 1.00 41.97 196 GLY A CA 1
ATOM 1487 C C . GLY A 1 196 ? -52.968 -13.901 21.881 1.00 41.97 196 GLY A C 1
ATOM 1488 O O . GLY A 1 196 ? -53.412 -12.997 21.168 1.00 41.97 196 GLY A O 1
ATOM 1489 N N . PRO A 1 197 ? -53.743 -14.922 22.285 1.00 46.88 197 PRO A N 1
ATOM 1490 C CA . PRO A 1 197 ? -55.144 -15.035 21.906 1.00 46.88 197 PRO A CA 1
ATOM 1491 C C . PRO A 1 197 ? -55.986 -13.969 22.618 1.00 46.88 197 PRO A C 1
ATOM 1493 O O . PRO A 1 197 ? -56.090 -13.950 23.845 1.00 46.88 197 PRO A O 1
ATOM 1496 N N . GLN A 1 198 ? -56.618 -13.093 21.835 1.00 45.44 198 GLN A N 1
ATOM 1497 C CA . GLN A 1 198 ? -57.704 -12.233 22.298 1.00 45.44 198 GLN A CA 1
ATOM 1498 C C . GLN A 1 198 ? -58.886 -13.123 22.710 1.00 45.44 198 GLN A C 1
ATOM 1500 O O . GLN A 1 198 ? -59.541 -13.740 21.870 1.00 45.44 198 GLN A O 1
ATOM 1505 N N . GLN A 1 199 ? -59.150 -13.205 24.014 1.00 43.50 199 GLN A N 1
ATOM 1506 C CA . GLN A 1 199 ? -60.384 -13.783 24.537 1.00 43.50 199 GLN A CA 1
ATOM 1507 C C . GLN A 1 199 ? -61.559 -12.896 24.116 1.00 43.50 199 GLN A C 1
ATOM 1509 O O . GLN A 1 199 ? -61.698 -11.761 24.570 1.00 43.50 199 GLN A O 1
ATOM 1514 N N . GLY A 1 200 ? -62.392 -13.422 23.219 1.00 50.78 200 GLY A N 1
ATOM 1515 C CA . GLY A 1 200 ? -63.631 -12.790 22.789 1.00 50.78 200 GLY A CA 1
ATOM 1516 C C . GLY A 1 200 ? -64.648 -12.744 23.927 1.00 50.78 200 GLY A C 1
ATOM 1517 O O . GLY A 1 200 ? -65.287 -13.745 24.238 1.00 50.78 200 GLY A O 1
ATOM 1518 N N . GLN A 1 201 ? -64.815 -11.566 24.522 1.00 50.12 201 GLN A N 1
ATOM 1519 C CA . GLN A 1 201 ? -65.993 -11.204 25.305 1.00 50.12 201 GLN A CA 1
ATOM 1520 C C . GLN A 1 201 ? -67.099 -10.772 24.335 1.00 50.12 201 GLN A C 1
ATOM 1522 O O . GLN A 1 201 ? -67.006 -9.721 23.705 1.00 50.12 201 GLN A O 1
ATOM 1527 N N . THR A 1 202 ? -68.148 -11.581 24.207 1.00 57.53 202 THR A N 1
ATOM 1528 C CA . THR A 1 202 ? -69.421 -11.153 23.614 1.00 57.53 202 THR A CA 1
ATOM 1529 C C . THR A 1 202 ? -70.328 -10.644 24.737 1.00 57.53 202 THR A C 1
ATOM 1531 O O . THR A 1 202 ? -70.589 -11.390 25.682 1.00 57.53 202 THR A O 1
ATOM 1534 N N . PRO A 1 203 ? -70.803 -9.386 24.700 1.00 58.22 203 PRO A N 1
ATOM 1535 C CA . PRO A 1 203 ? -71.878 -8.955 25.580 1.00 58.22 203 PRO A CA 1
ATOM 1536 C C . PRO A 1 203 ? -73.219 -9.456 25.033 1.00 58.22 203 PRO A C 1
ATOM 1538 O O . PRO A 1 203 ? -73.521 -9.299 23.852 1.00 58.22 203 PRO A O 1
ATOM 1541 N N . ALA A 1 204 ? -74.005 -10.072 25.911 1.00 58.72 204 ALA A N 1
ATOM 1542 C CA . ALA A 1 204 ? -75.372 -10.483 25.640 1.00 58.72 204 ALA A CA 1
ATOM 1543 C C . ALA A 1 204 ? -76.309 -9.278 25.756 1.00 58.72 204 ALA A C 1
ATOM 1545 O O . ALA A 1 204 ? -76.489 -8.795 26.871 1.00 58.72 204 ALA A O 1
ATOM 1546 N N . TRP A 1 205 ? -76.890 -8.847 24.632 1.00 58.84 205 TRP A N 1
ATOM 1547 C CA . TRP A 1 205 ? -78.186 -8.164 24.525 1.00 58.84 205 TRP A CA 1
ATOM 1548 C C . TRP A 1 205 ? -78.795 -8.479 23.160 1.00 58.84 205 TRP A C 1
ATOM 1550 O O . TRP A 1 205 ? -78.070 -8.315 22.152 1.00 58.84 205 TRP A O 1
#

Sequence (205 aa):
MPGRERTMLETAPCSAFNWAYVLGLICTMAIILNFTLLAASIAMLLQYFNSTKHKPEYRQYAFYLHAVATGIIFLTFLAWSFLALPALDHIGASSGYASSGLGVSYGYCLMVVGILFQSVSAALFSFMPLGDEMTEDERMFHKFAKEQAHNAHMAAAQPGQPGPPGPPGQPVGYYGAAPPVPNAAQPGYGYGYGYGPQQGQTPAW

Foldseek 3Di:
DPPDVPVVVPVLVVVLVVVLVVLVVVLVVLVVQLVVLLVQLVVLVVCCVPDP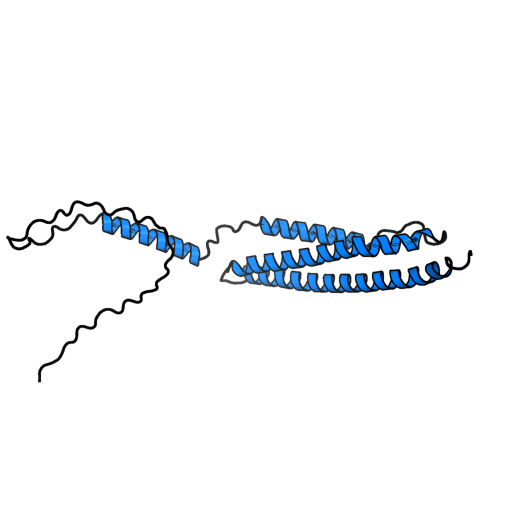ANDCVSLVSSLVSLVVSLVSLVVSLVCCCVRNVVSVVVVLPPDPPPPPDPDCPPVNVVSVVVSVVSVVVSVVSVVPDPPPPCPVVNVVVVVVVVVVVVVVVVVVPPDPPPPDDDDPDDDDDDPPDDPPDPPPPDDDPDPDPDDDDDDDDDDDD